Protein 4AG7 (pdb70)

CATH classification: 3.40.630.30

Solvent-accessible surface area: 15045 Å² total; per-residue (Å²): 159,43,72,0,9,80,40,81,56,1,60,104,23,57,20,118,98,28,78,151,34,20,92,17,16,0,0,7,39,59,0,65,85,46,16,2,20,97,3,2,59,71,67,48,62,20,49,129,15,80,86,145,32,0,55,161,42,0,56,42,2,97,101,18,113,32,42,17,5,6,0,0,0,9,11,60,124,60,112,97,6,10,0,0,1,4,0,18,16,12,8,2,6,8,38,34,22,11,18,2,0,7,2,12,26,51,6,16,27,81,155,31,114,238,75,140,1,16,24,3,0,7,106,0,0,18,44,1,0,118,73,78,50,4,28,39,0,1,19,37,48,73,27,147,76,108,100,59,9,52,133,28,29,3,120,99,25,49,55,2,0,17,56,107,236,79,82,1,5,84,56,92,62,2,58,102,20,49,34,107,161,49,75,144,33,17,123,8,23,1,0,8,78,88,0,58,79,57,19,3,23,104,3,4,54,63,71,44,80,22,49,146,12,76,90,138,35,0,49,162,40,0,70,40,2,92,84,19,116,32,38,21,10,7,0,0,0,24,8,62,120,56,128,98,6,8,0,0,0,3,0,13,23,8,12,2,5,9,62,24,20,13,20,10,0,6,0,9,26,33,8,17,31,72,142,32,110,234,81,154,6,12,17,18,0,0,114,0,0,15,41,0,0,149,79,72,56,23,82,80,17,1,2,27,28,62,41,136,84,76,95,55,0,31,138,25,11,0,80,60,28,65,68,0,0,13,20,148,81

Radius of gyration: 20.41 Å; Cα contacts (8 Å, |Δi|>4): 678; chains: 2; bounding box: 41×46×62 Å

Sequence (329 aa):
MSHIFDASVLAPHIPSNLPDNFKVRPLAKDDFSKGYVDLLSQLTSVGNLDQEAFEKRFEAMRTSVPNYHIVVIEDSNSQKVVASASLVVEMKFIHGAGSRGRVEDVVVDTEMRRQKLGAVLLKTLVSLGKSLGVYKISLECVPELLPFYSQFGFQDDCNFMTQRFSHIFDASVLAPHIPSNLPDNFKVRPLAKDDFSKGYVDLLSQLTSVGNLDQEAFEKRFEAMRTSVPNYHIVVIEDSNSQKVVASASLVVEMKFIHGAGSRGRVEDVVVDTEMRRQKLGAVLLKTLVSLGKSLGVYKISLECVPELLPFYSQFGFQDDCNFMTQRF

Nearest PDB structures (foldseek):
  4ag9-assembly1_B  TM=9.793E-01  e=2.208E-31  Caenorhabditis elegans
  2o28-assembly1_B  TM=9.273E-01  e=6.292E-18  Homo sapiens
  3cxp-assembly1_A-2  TM=9.208E-01  e=3.425E-17  Homo sapiens
  3t90-assembly1_A-2  TM=9.319E-01  e=3.203E-15  Arabidopsis thaliana
  1i21-assembly1_B  TM=8.888E-01  e=7.912E-14  Saccharomyces cerevisiae

Secondary structure (DSSP, 8-state):
--BSS-HHHHGGG--S-S-TTEEEEE-BGGGGTTTHHHHHHHHS--TT--HHHHHHHHHHHHT-SS--EEEEEEETTTTEEEEEEEEEEEE-SHHHH-EEEEEEEEEE-GGGTTSSHHHHHHHHHHHHHHHHT-SEEEE-S-GGGHHHHHTTT-EE----EEE--/-BSS-HHHHGGGSPS---TTEEEEE-BGGGGGGTHHHHHTTTS---S--HHHHHHHHHHHHTSSS--EEEEEEETTTTEEEEEEEEEEEE-SHHHH-EEEEEEEEEE-GGG-SSSHHHHHHHHHHHHHHHTT-SEEEE---GGGHHHHGGGTEEE----EEEE-

Structure (mmCIF, N/CA/C/O backbone):
data_4AG7
#
_entry.id   4AG7
#
_cell.length_a   86.072
_cell.length_b   86.072
_cell.length_c   77.285
_cell.angle_alpha   90.00
_cell.angle_beta   90.00
_cell.angle_gamma   120.00
#
_symmetry.space_group_name_H-M   'P 61'
#
loop_
_entity.id
_entity.type
_entity.pdbx_description
1 polymer 'GLUCOSAMINE-6-PHOSPHATE N-ACETYLTRANSFERASE'
2 non-polymer 'COENZYME A'
3 water water
#
loop_
_atom_site.group_PDB
_atom_site.id
_atom_site.type_symbol
_atom_site.label_atom_id
_atom_site.label_alt_id
_atom_site.label_comp_id
_atom_site.label_asym_id
_atom_site.label_entity_id
_atom_site.label_seq_id
_atom_site.pdbx_PDB_ins_code
_atom_site.Cartn_x
_atom_site.Cartn_y
_atom_site.Cartn_z
_atom_site.occupancy
_atom_site.B_iso_or_equiv
_atom_site.auth_seq_id
_atom_site.auth_comp_id
_atom_site.auth_asym_id
_atom_site.auth_atom_id
_atom_site.pdbx_PDB_model_num
ATOM 1 N N . MET A 1 1 ? -3.121 51.515 10.788 1.00 45.84 1 MET A N 1
ATOM 2 C CA . MET A 1 1 ? -1.799 52.117 11.101 1.00 46.61 1 MET A CA 1
ATOM 3 C C . MET A 1 1 ? -1.933 53.693 11.040 1.00 39.96 1 MET A C 1
ATOM 4 O O . MET A 1 1 ? -2.590 54.284 11.887 1.00 44.03 1 MET A O 1
ATOM 9 N N . SER A 1 2 ? -1.378 54.333 10.014 1.00 34.56 2 SER A N 1
ATOM 10 C CA . SER A 1 2 ? -1.580 55.720 9.797 1.00 30.76 2 SER A CA 1
ATOM 11 C C . SER A 1 2 ? -3.052 56.187 9.547 1.00 28.66 2 SER A C 1
ATOM 12 O O . SER A 1 2 ? -3.980 55.363 9.210 1.00 27.25 2 SER A O 1
ATOM 15 N N . HIS A 1 3 ? -3.263 57.467 9.829 1.00 27.84 3 HIS A N 1
ATOM 16 C CA . HIS A 1 3 ? -4.538 58.098 9.612 1.00 26.83 3 HIS A CA 1
ATOM 17 C C . HIS A 1 3 ? -4.523 58.810 8.304 1.00 24.90 3 HIS A C 1
ATOM 18 O O . HIS A 1 3 ? -3.477 59.307 7.809 1.00 25.07 3 HIS A O 1
ATOM 25 N N . ILE A 1 4 ? -5.707 58.958 7.682 1.00 22.05 4 ILE A N 1
ATOM 26 C CA . ILE A 1 4 ? -5.699 59.606 6.358 1.00 22.34 4 ILE A CA 1
ATOM 27 C C . ILE A 1 4 ? -5.513 61.112 6.432 1.00 24.63 4 ILE A C 1
ATOM 28 O O . ILE A 1 4 ? -5.097 61.771 5.473 1.00 24.25 4 ILE A O 1
ATOM 33 N N . PHE A 1 5 ? -5.747 61.657 7.635 1.00 23.34 5 PHE A N 1
ATOM 34 C CA . PHE A 1 5 ? -5.416 63.052 7.940 1.00 24.20 5 PHE A CA 1
ATOM 35 C C . PHE A 1 5 ? -5.236 63.119 9.448 1.00 22.09 5 PHE A C 1
ATOM 36 O O . PHE A 1 5 ? -5.530 62.166 10.123 1.00 25.08 5 PHE A O 1
ATOM 44 N N . ASP A 1 6 ? -4.669 64.240 9.919 1.00 27.30 6 ASP A N 1
ATOM 45 C CA . ASP A 1 6 ? -4.277 64.371 11.293 1.00 25.63 6 ASP A CA 1
ATOM 46 C C . ASP A 1 6 ? -5.468 64.443 12.211 1.00 21.64 6 ASP A C 1
ATOM 47 O O . ASP A 1 6 ? -6.344 65.301 12.037 1.00 25.21 6 ASP A O 1
ATOM 52 N N . ALA A 1 7 ? -5.561 63.511 13.170 1.00 25.55 7 ALA A N 1
ATOM 53 C CA . ALA A 1 7 ? -6.708 63.447 14.095 1.00 24.28 7 ALA A CA 1
ATOM 54 C C . ALA A 1 7 ? -6.837 64.710 14.926 1.00 25.18 7 ALA A C 1
ATOM 55 O O . ALA A 1 7 ? -7.922 65.089 15.340 1.00 26.74 7 ALA A O 1
ATOM 57 N N . SER A 1 8 ? -5.686 65.403 15.063 1.00 27.07 8 SER A N 1
ATOM 58 C CA . SER A 1 8 ? -5.693 66.729 15.753 1.00 30.39 8 SER A CA 1
ATOM 59 C C . SER A 1 8 ? -6.498 67.805 15.061 1.00 31.94 8 SER A C 1
ATOM 60 O O . SER A 1 8 ? -7.065 68.680 15.748 1.00 36.13 8 SER A O 1
ATOM 63 N N . VAL A 1 9 ? -6.600 67.787 13.727 1.00 29.92 9 VAL A N 1
ATOM 64 C CA . VAL A 1 9 ? -7.395 68.769 13.019 1.00 32.87 9 VAL A CA 1
ATOM 65 C C . VAL A 1 9 ? -8.902 68.449 13.191 1.00 27.85 9 VAL A C 1
ATOM 66 O O . VAL A 1 9 ? -9.745 69.332 13.213 1.00 31.40 9 VAL A O 1
ATOM 70 N N . LEU A 1 10 ? -9.232 67.170 13.317 1.00 27.92 10 LEU A N 1
ATOM 71 C CA . LEU A 1 10 ? -10.623 66.758 13.497 1.00 25.55 10 LEU A CA 1
ATOM 72 C C . LEU A 1 10 ? -11.133 67.048 14.917 1.00 27.07 10 LEU A C 1
ATOM 73 O O . LEU A 1 10 ? -12.279 67.415 15.080 1.00 24.75 10 LEU A O 1
ATOM 78 N N . ALA A 1 11 ? -10.273 66.894 15.939 1.00 29.59 11 ALA A N 1
ATOM 79 C CA . ALA A 1 11 ? -10.734 66.855 17.345 1.00 29.70 11 ALA A CA 1
ATOM 80 C C . ALA A 1 11 ? -11.714 68.001 17.788 1.00 28.20 11 ALA A C 1
ATOM 81 O O . ALA A 1 11 ? -12.711 67.710 18.434 1.00 29.67 11 ALA A O 1
ATOM 83 N N . PRO A 1 12 ? -11.425 69.272 17.409 1.00 29.17 12 PRO A N 1
ATOM 84 C CA . PRO A 1 12 ? -12.331 70.302 17.923 1.00 31.67 12 PRO A CA 1
ATOM 85 C C . PRO A 1 12 ? -13.708 70.219 17.385 1.00 32.15 12 PRO A C 1
ATOM 86 O O . PRO A 1 12 ? -14.577 70.886 17.877 1.00 32.18 12 PRO A O 1
ATOM 90 N N . HIS A 1 13 ? -13.945 69.382 16.349 1.00 28.89 13 HIS A N 1
ATOM 91 C CA . HIS A 1 13 ? -15.191 69.375 15.595 1.00 28.39 13 HIS A CA 1
ATOM 92 C C . HIS A 1 13 ? -16.135 68.254 15.979 1.00 27.56 13 HIS A C 1
ATOM 93 O O . HIS A 1 13 ? -17.278 68.247 15.543 1.00 29.04 13 HIS A O 1
ATOM 100 N N . ILE A 1 14 ? -15.684 67.322 16.810 1.00 27.61 14 ILE A N 1
ATOM 101 C CA . ILE A 1 14 ? -16.477 66.134 17.137 1.00 28.99 14 ILE A CA 1
ATOM 102 C C . ILE A 1 14 ? -17.400 66.522 18.256 1.00 28.38 14 ILE A C 1
ATOM 103 O O . ILE A 1 14 ? -16.883 66.991 19.337 1.00 32.80 14 ILE A O 1
ATOM 108 N N . PRO A 1 15 ? -18.709 66.366 18.084 1.00 29.35 15 PRO A N 1
ATOM 109 C CA . PRO A 1 15 ? -19.667 66.641 19.170 1.00 38.61 15 PRO A CA 1
ATOM 110 C C . PRO A 1 15 ? -19.470 65.715 20.344 1.00 44.92 15 PRO A C 1
ATOM 111 O O . PRO A 1 15 ? -18.632 64.814 20.294 1.00 50.10 15 PRO A O 1
ATOM 115 N N . SER A 1 16 ? -20.191 65.963 21.432 1.00 54.86 16 SER A N 1
ATOM 116 C CA . SER A 1 16 ? -19.984 65.174 22.659 1.00 58.02 16 SER A CA 1
ATOM 117 C C . SER A 1 16 ? -21.177 64.300 23.047 1.00 62.61 16 SER A C 1
ATOM 118 O O . SER A 1 16 ? -21.203 63.679 24.114 1.00 63.50 16 SER A O 1
ATOM 121 N N . ASN A 1 17 ? -22.149 64.214 22.150 1.00 60.47 17 ASN A N 1
ATOM 122 C CA . ASN A 1 17 ? -23.388 63.544 22.465 1.00 63.58 17 ASN A CA 1
ATOM 123 C C . ASN A 1 17 ? -23.496 62.094 21.969 1.00 61.51 17 ASN A C 1
ATOM 124 O O . ASN A 1 17 ? -24.609 61.635 21.684 1.00 59.71 17 ASN A O 1
ATOM 129 N N . LEU A 1 18 ? -22.377 61.368 21.831 1.00 53.19 18 LEU A N 1
ATOM 130 C CA . LEU A 1 18 ? -22.482 59.946 21.456 1.00 43.44 18 LEU A CA 1
ATOM 131 C C . LEU A 1 18 ? -22.053 59.069 22.588 1.00 36.84 18 LEU A C 1
ATOM 132 O O . LEU A 1 18 ? -21.116 59.431 23.331 1.00 40.78 18 LEU A O 1
ATOM 137 N N . PRO A 1 19 ? -22.664 57.878 22.671 1.00 38.77 19 PRO A N 1
ATOM 138 C CA . PRO A 1 19 ? -22.208 56.922 23.667 1.00 37.42 19 PRO A CA 1
ATOM 139 C C . PRO A 1 19 ? -20.715 56.642 23.616 1.00 38.45 19 PRO A C 1
ATOM 140 O O . PRO A 1 19 ? -20.082 56.839 22.579 1.00 37.48 19 PRO A O 1
ATOM 144 N N . ASP A 1 20 ? -20.118 56.247 24.750 1.00 32.54 20 ASP A N 1
ATOM 145 C CA . ASP A 1 20 ? -18.667 56.070 24.844 1.00 38.30 20 ASP A CA 1
ATOM 146 C C . ASP A 1 20 ? -18.087 54.954 23.931 1.00 36.10 20 ASP A C 1
ATOM 147 O O . ASP A 1 20 ? -16.846 54.901 23.694 1.00 34.76 20 ASP A O 1
ATOM 152 N N . ASN A 1 21 ? -18.952 54.040 23.470 1.00 35.27 21 ASN A N 1
ATOM 153 C CA . ASN A 1 21 ? -18.448 52.967 22.605 1.00 33.94 21 ASN A CA 1
ATOM 154 C C . ASN A 1 21 ? -18.158 53.470 21.187 1.00 32.29 21 ASN A C 1
ATOM 155 O O . ASN A 1 21 ? -17.468 52.728 20.410 1.00 32.66 21 ASN A O 1
ATOM 160 N N . PHE A 1 22 ? -18.617 54.692 20.870 1.00 28.18 22 PHE A N 1
ATOM 161 C CA . PHE A 1 22 ? -18.320 55.298 19.553 1.00 30.20 22 PHE A CA 1
ATOM 162 C C . PHE A 1 22 ? -17.073 56.114 19.510 1.00 31.35 22 PHE A C 1
ATOM 163 O O . PHE A 1 22 ? -16.847 56.936 20.406 1.00 32.94 22 PHE A O 1
ATOM 171 N N . LYS A 1 23 ? -16.187 55.858 18.552 1.00 27.38 23 LYS A N 1
ATOM 172 C CA . LYS A 1 23 ? -15.032 56.702 18.411 1.00 30.11 23 LYS A CA 1
ATOM 173 C C . LYS A 1 23 ? -15.053 57.331 17.026 1.00 28.89 23 LYS A C 1
ATOM 174 O O . LYS A 1 23 ? -15.037 56.604 15.986 1.00 26.74 23 LYS A O 1
ATOM 180 N N . VAL A 1 24 ? -15.086 58.664 17.011 1.00 24.35 24 VAL A N 1
ATOM 181 C CA . VAL A 1 24 ? -15.078 59.406 15.727 1.00 22.00 24 VAL A CA 1
ATOM 182 C C . VAL A 1 24 ? -13.622 59.665 15.404 1.00 23.68 24 VAL A C 1
ATOM 183 O O . VAL A 1 24 ? -12.876 60.234 16.261 1.00 24.71 24 VAL A O 1
ATOM 187 N N . ARG A 1 25 ? -13.101 59.341 14.201 1.00 20.22 25 ARG A N 1
ATOM 188 C CA . ARG A 1 25 ? -11.712 59.542 13.927 1.00 19.79 25 ARG A CA 1
ATOM 189 C C . ARG A 1 25 ? -11.473 59.520 12.396 1.00 22.22 25 ARG A C 1
ATOM 190 O O . ARG A 1 25 ? -12.373 59.075 11.719 1.00 20.97 25 ARG A O 1
ATOM 198 N N . PRO A 1 26 ? -10.330 59.948 11.899 1.00 21.16 26 PRO A N 1
ATOM 199 C CA . PRO A 1 26 ? -9.976 59.733 10.494 1.00 24.40 26 PRO A CA 1
ATOM 200 C C . PRO A 1 26 ? -9.967 58.245 10.142 1.00 23.67 26 PRO A C 1
ATOM 201 O O . PRO A 1 26 ? -9.606 57.379 10.955 1.00 22.30 26 PRO A O 1
ATOM 205 N N . LEU A 1 27 ? -10.345 57.934 8.893 1.00 20.28 27 LEU A N 1
ATOM 206 C CA . LEU A 1 27 ? -10.003 56.681 8.387 1.00 18.61 27 LEU A CA 1
ATOM 207 C C . LEU A 1 27 ? -8.508 56.313 8.606 1.00 19.68 27 LEU A C 1
ATOM 208 O O . LEU A 1 27 ? -7.610 57.150 8.449 1.00 21.34 27 LEU A O 1
ATOM 213 N N . ALA A 1 28 ? -8.289 55.020 8.851 1.00 20.60 28 ALA A N 1
ATOM 214 C CA . ALA A 1 28 ? -6.982 54.502 9.072 1.00 20.30 28 ALA A CA 1
ATOM 215 C C . ALA A 1 28 ? -6.641 53.412 8.083 1.00 20.48 28 ALA A C 1
ATOM 216 O O . ALA A 1 28 ? -7.571 52.728 7.592 1.00 20.55 28 ALA A O 1
ATOM 218 N N . LYS A 1 29 ? -5.362 53.199 7.938 1.00 21.53 29 LYS A N 1
ATOM 219 C CA . LYS A 1 29 ? -4.878 52.287 6.888 1.00 22.53 29 LYS A CA 1
ATOM 220 C C . LYS A 1 29 ? -5.367 50.867 7.149 1.00 24.04 29 LYS A C 1
ATOM 221 O O . LYS A 1 29 ? -5.610 50.132 6.171 1.00 24.47 29 LYS A O 1
ATOM 227 N N . ASP A 1 30 ? -5.575 50.467 8.409 1.00 21.42 30 ASP A N 1
ATOM 228 C CA . ASP A 1 30 ? -5.950 49.127 8.651 1.00 21.70 30 ASP A CA 1
ATOM 229 C C . ASP A 1 30 ? -7.446 48.985 8.859 1.00 21.56 30 ASP A C 1
ATOM 230 O O . ASP A 1 30 ? -7.956 47.969 9.314 1.00 24.13 30 ASP A O 1
ATOM 235 N N . ASP A 1 31 ? -8.203 49.989 8.385 1.00 22.37 31 ASP A N 1
ATOM 236 C CA . ASP A 1 31 ? -9.636 49.890 8.429 1.00 19.93 31 ASP A CA 1
ATOM 237 C C . ASP A 1 31 ? -10.268 48.901 7.436 1.00 19.96 31 ASP A C 1
ATOM 238 O O . ASP A 1 31 ? -11.417 48.490 7.607 1.00 20.61 31 ASP A O 1
ATOM 243 N N . PHE A 1 32 ? -9.466 48.497 6.475 1.00 22.98 32 PHE A N 1
ATOM 244 C CA . PHE A 1 32 ? -9.905 47.327 5.692 1.00 22.89 32 PHE A CA 1
ATOM 245 C C . PHE A 1 32 ? -10.228 46.147 6.605 1.00 22.83 32 PHE A C 1
ATOM 246 O O . PHE A 1 32 ? -11.247 45.502 6.447 1.00 23.98 32 PHE A O 1
ATOM 254 N N . SER A 1 33 ? -9.355 45.862 7.557 1.00 21.41 33 SER A N 1
ATOM 255 C CA . SER A 1 33 ? -9.611 44.711 8.436 1.00 21.93 33 SER A CA 1
ATOM 256 C C . SER A 1 33 ? -10.701 44.982 9.431 1.00 24.23 33 SER A C 1
ATOM 257 O O . SER A 1 33 ? -11.195 44.054 10.049 1.00 31.79 33 SER A O 1
ATOM 260 N N . LYS A 1 34 ? -11.181 46.215 9.492 1.00 24.11 34 LYS A N 1
ATOM 261 C CA . LYS A 1 34 ? -12.294 46.610 10.379 1.00 23.18 34 LYS A CA 1
ATOM 262 C C . LYS A 1 34 ? -13.636 46.764 9.607 1.00 20.77 34 LYS A C 1
ATOM 263 O O . LYS A 1 34 ? -14.615 47.336 10.043 1.00 22.85 34 LYS A O 1
ATOM 269 N N . GLY A 1 35 ? -13.670 46.178 8.399 1.00 23.87 35 GLY A N 1
ATOM 270 C CA . GLY A 1 35 ? -14.954 46.171 7.639 1.00 22.06 35 GLY A CA 1
ATOM 271 C C . GLY A 1 35 ? -15.308 47.413 6.821 1.00 21.46 35 GLY A C 1
ATOM 272 O O . GLY A 1 35 ? -16.448 47.561 6.433 1.00 22.09 35 GLY A O 1
ATOM 273 N N . TYR A 1 36 ? -14.314 48.223 6.499 1.00 20.56 36 TYR A N 1
ATOM 274 C CA . TYR A 1 36 ? -14.622 49.459 5.775 1.00 19.20 36 TYR A CA 1
ATOM 275 C C . TYR A 1 36 ? -15.195 49.196 4.391 1.00 19.34 36 TYR A C 1
ATOM 276 O O . TYR A 1 36 ? -16.141 49.907 4.035 1.00 18.81 36 TYR A O 1
ATOM 285 N N . VAL A 1 37 ? -14.641 48.206 3.738 1.00 19.94 37 VAL A N 1
ATOM 286 C CA . VAL A 1 37 ? -15.161 47.955 2.374 1.00 21.87 37 VAL A CA 1
ATOM 287 C C . VAL A 1 37 ? -16.584 47.427 2.495 1.00 21.47 37 VAL A C 1
ATOM 288 O O . VAL A 1 37 ? -17.443 47.810 1.658 1.00 21.42 37 VAL A O 1
ATOM 292 N N . ASP A 1 38 ? -16.914 46.593 3.506 1.00 20.76 38 ASP A N 1
ATOM 293 C CA . ASP A 1 38 ? -18.266 46.143 3.687 1.00 21.26 38 ASP A CA 1
ATOM 294 C C . ASP A 1 38 ? -19.243 47.275 3.953 1.00 20.50 38 ASP A C 1
ATOM 295 O O . ASP A 1 38 ? -20.357 47.227 3.547 1.00 22.74 38 ASP A O 1
ATOM 300 N N . LEU A 1 39 ? -18.777 48.324 4.671 1.00 20.56 39 LEU A N 1
ATOM 301 C CA . LEU A 1 39 ? -19.555 49.487 4.894 1.00 19.97 39 LEU A CA 1
ATOM 302 C C . LEU A 1 39 ? -19.856 50.252 3.572 1.00 18.97 39 LEU A C 1
ATOM 303 O O . LEU A 1 39 ? -21.048 50.518 3.284 1.00 18.70 39 LEU A O 1
ATOM 308 N N . LEU A 1 40 ? -18.794 50.440 2.803 1.00 18.89 40 LEU A N 1
ATOM 309 C CA . LEU A 1 40 ? -18.959 51.146 1.517 1.00 18.28 40 LEU A CA 1
ATOM 310 C C . LEU A 1 40 ? -19.913 50.348 0.634 1.00 20.41 40 LEU A C 1
ATOM 311 O O . LEU A 1 40 ? -20.636 50.989 -0.181 1.00 19.35 40 LEU A O 1
ATOM 316 N N . SER A 1 41 ? -19.865 49.022 0.767 1.00 18.54 41 SER A N 1
ATOM 317 C CA . SER A 1 41 ? -20.759 48.200 -0.120 1.00 19.77 41 SER A CA 1
ATOM 318 C C . SER A 1 41 ? -22.193 48.437 0.201 1.00 21.96 41 SER A C 1
ATOM 319 O O . SER A 1 41 ? -23.070 48.130 -0.642 1.00 21.43 41 SER A O 1
ATOM 322 N N . GLN A 1 42 ? -22.524 48.963 1.378 1.00 19.62 42 GLN A N 1
ATOM 323 C CA . GLN A 1 42 ? -23.876 49.287 1.688 1.00 19.84 42 GLN A CA 1
ATOM 324 C C . GLN A 1 42 ? -24.341 50.562 0.966 1.00 19.04 42 GLN A C 1
ATOM 325 O O . GLN A 1 42 ? -25.543 50.756 0.806 1.00 22.92 42 GLN A O 1
ATOM 331 N N . LEU A 1 43 ? -23.388 51.432 0.618 1.00 19.52 43 LEU A N 1
ATOM 332 C CA . LEU A 1 43 ? -23.639 52.683 -0.059 1.00 18.67 43 LEU A CA 1
ATOM 333 C C . LEU A 1 43 ? -23.832 52.464 -1.559 1.00 20.19 43 LEU A C 1
ATOM 334 O O . LEU A 1 43 ? -24.778 53.000 -2.123 1.00 20.70 43 LEU A O 1
ATOM 339 N N . THR A 1 44 ? -22.906 51.748 -2.187 1.00 20.03 44 THR A N 1
ATOM 340 C CA . THR A 1 44 ? -22.839 51.632 -3.660 1.00 18.93 44 THR A CA 1
ATOM 341 C C . THR A 1 44 ? -22.004 50.419 -3.976 1.00 19.51 44 THR A C 1
ATOM 342 O O . THR A 1 44 ? -21.651 49.615 -3.134 1.00 22.46 44 THR A O 1
ATOM 346 N N . SER A 1 45 ? -21.594 50.304 -5.236 1.00 19.64 45 SER A N 1
ATOM 347 C CA . SER A 1 45 ? -20.686 49.266 -5.611 1.00 22.35 45 SER A CA 1
ATOM 348 C C . SER A 1 45 ? -19.218 49.642 -5.320 1.00 17.85 45 SER A C 1
ATOM 349 O O . SER A 1 45 ? -18.780 50.746 -5.617 1.00 19.27 45 SER A O 1
ATOM 352 N N . VAL A 1 46 ? -18.488 48.715 -4.653 1.00 20.03 46 VAL A N 1
ATOM 353 C CA . VAL A 1 46 ? -17.077 48.908 -4.552 1.00 18.56 46 VAL A CA 1
ATOM 354 C C . VAL A 1 46 ? -16.264 48.368 -5.727 1.00 20.72 46 VAL A C 1
ATOM 355 O O . VAL A 1 46 ? -15.040 48.507 -5.753 1.00 22.54 46 VAL A O 1
ATOM 359 N N . GLY A 1 47 ? -16.953 47.795 -6.736 1.00 23.88 47 GLY A N 1
ATOM 360 C CA . GLY A 1 47 ? -16.214 47.256 -7.920 1.00 26.09 47 GLY A CA 1
ATOM 361 C C . GLY A 1 47 ? -15.164 46.255 -7.444 1.00 25.96 47 GLY A C 1
ATOM 362 O O . GLY A 1 47 ? -15.448 45.447 -6.587 1.00 27.41 47 GLY A O 1
ATOM 363 N N . ASN A 1 48 ? -13.974 46.279 -8.016 1.00 28.84 48 ASN A N 1
ATOM 364 C CA . ASN A 1 48 ? -12.985 45.269 -7.635 1.00 29.20 48 ASN A CA 1
ATOM 365 C C . ASN A 1 48 ? -12.050 45.705 -6.538 1.00 30.00 48 ASN A C 1
ATOM 366 O O . ASN A 1 48 ? -10.976 45.142 -6.411 1.00 30.79 48 ASN A O 1
ATOM 371 N N . LEU A 1 49 ? -12.450 46.698 -5.764 1.00 22.85 49 LEU A N 1
ATOM 372 C CA . LEU A 1 49 ? -11.576 47.175 -4.663 1.00 24.47 49 LEU A CA 1
ATOM 373 C C . LEU A 1 49 ? -11.237 45.996 -3.769 1.00 28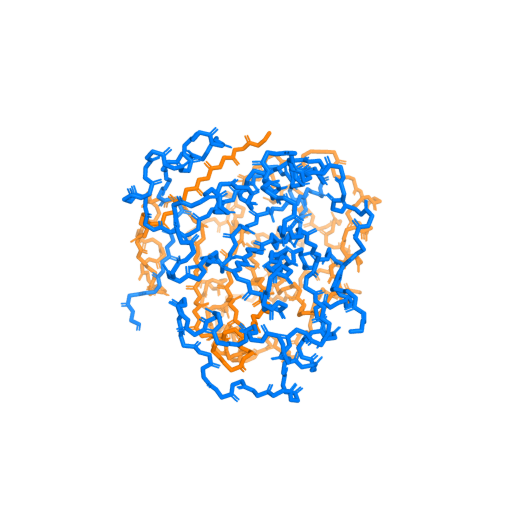.07 49 LEU A C 1
ATOM 374 O O . LEU A 1 49 ? -12.138 45.219 -3.388 1.00 28.07 49 LEU A O 1
ATOM 379 N N . ASP A 1 50 ? -9.952 45.833 -3.512 1.00 22.87 50 ASP A N 1
ATOM 380 C CA . ASP A 1 50 ? -9.443 44.813 -2.589 1.00 23.37 50 ASP A CA 1
ATOM 381 C C . ASP A 1 50 ? -8.415 45.504 -1.707 1.00 24.44 50 ASP A C 1
ATOM 382 O O . ASP A 1 50 ? -8.256 46.723 -1.764 1.00 22.18 50 ASP A O 1
ATOM 387 N N . GLN A 1 51 ? -7.794 44.739 -0.799 1.00 22.68 51 GLN A N 1
ATOM 388 C CA . GLN A 1 51 ? -7.012 45.406 0.209 1.00 23.48 51 GLN A CA 1
ATOM 389 C C . GLN A 1 51 ? -5.807 46.134 -0.351 1.00 23.85 51 GLN A C 1
ATOM 390 O O . GLN A 1 51 ? -5.445 47.217 0.121 1.00 23.02 51 GLN A O 1
ATOM 396 N N . GLU A 1 52 ? -5.116 45.553 -1.350 1.00 23.69 52 GLU A N 1
ATOM 397 C CA . GLU A 1 52 ? -3.989 46.227 -1.941 1.00 24.39 52 GLU A CA 1
ATOM 398 C C . GLU A 1 52 ? -4.437 47.554 -2.625 1.00 24.91 52 GLU A C 1
ATOM 399 O O . GLU A 1 52 ? -3.807 48.615 -2.463 1.00 24.66 52 GLU A O 1
ATOM 405 N N . ALA A 1 53 ? -5.591 47.520 -3.303 1.00 24.61 53 ALA A N 1
ATOM 406 C CA . ALA A 1 53 ? -6.004 48.750 -4.004 1.00 23.69 53 ALA A CA 1
ATOM 407 C C . ALA A 1 53 ? -6.430 49.768 -2.945 1.00 22.15 53 ALA A C 1
ATOM 408 O O . ALA A 1 53 ? -6.271 50.952 -3.145 1.00 23.52 53 ALA A O 1
ATOM 410 N N . PHE A 1 54 ? -7.009 49.272 -1.842 1.00 20.68 54 PHE A N 1
ATOM 411 C CA . PHE A 1 54 ? -7.484 50.145 -0.759 1.00 19.46 54 PHE A CA 1
ATOM 412 C C . PHE A 1 54 ? -6.289 50.847 -0.136 1.00 20.60 54 PHE A C 1
ATOM 413 O O . PHE A 1 54 ? -6.240 52.057 -0.004 1.00 19.62 54 PHE A O 1
ATOM 421 N N . GLU A 1 55 ? -5.255 50.089 0.177 1.00 21.30 55 GLU A N 1
ATOM 422 C CA . GLU A 1 55 ? -4.046 50.700 0.741 1.00 20.77 55 GLU A CA 1
ATOM 423 C C . GLU A 1 55 ? -3.352 51.676 -0.198 1.00 19.72 55 GLU A C 1
ATOM 424 O O . GLU A 1 55 ? -2.883 52.759 0.259 1.00 23.71 55 GLU A O 1
ATOM 430 N N . LYS A 1 56 ? -3.267 51.329 -1.510 1.00 22.06 56 LYS A N 1
ATOM 431 C CA . LYS A 1 56 ? -2.617 52.215 -2.476 1.00 22.68 56 LYS A CA 1
ATOM 432 C C . LYS A 1 56 ? -3.436 53.546 -2.560 1.00 22.83 56 LYS A C 1
ATOM 433 O O . LYS A 1 56 ? -2.865 54.615 -2.564 1.00 22.72 56 LYS A O 1
ATOM 439 N N . ARG A 1 57 ? -4.751 53.448 -2.762 1.00 21.61 57 ARG A N 1
ATOM 440 C CA . ARG A 1 57 ? -5.599 54.642 -2.807 1.00 19.97 57 ARG A CA 1
ATOM 441 C C . ARG A 1 57 ? -5.514 55.450 -1.492 1.00 20.29 57 ARG A C 1
ATOM 442 O O . ARG A 1 57 ? -5.495 56.675 -1.473 1.00 21.01 57 ARG A O 1
ATOM 450 N N . PHE A 1 58 ? -5.510 54.731 -0.375 1.00 20.60 58 PHE A N 1
ATOM 451 C CA . PHE A 1 58 ? -5.394 55.427 0.925 1.00 20.61 58 PHE A CA 1
ATOM 452 C C . PHE A 1 58 ? -4.124 56.248 1.003 1.00 19.37 58 PHE A C 1
ATOM 453 O O . PHE A 1 58 ? -4.150 57.402 1.396 1.00 21.33 58 PHE A O 1
ATOM 461 N N . GLU A 1 59 ? -3.016 55.668 0.552 1.00 21.17 59 GLU A N 1
ATOM 462 C CA . GLU A 1 59 ? -1.775 56.494 0.468 1.00 22.52 59 GLU A CA 1
ATOM 463 C C . GLU A 1 59 ? -1.868 57.686 -0.452 1.00 22.22 59 GLU A C 1
ATOM 464 O O . GLU A 1 59 ? -1.367 58.775 -0.103 1.00 25.17 59 GLU A O 1
ATOM 470 N N . ALA A 1 60 ? -2.502 57.502 -1.633 1.00 21.71 60 ALA A N 1
ATOM 471 C CA . ALA A 1 60 ? -2.624 58.622 -2.523 1.00 22.07 60 ALA A CA 1
ATOM 472 C C . ALA A 1 60 ? -3.450 59.770 -1.908 1.00 24.93 60 ALA A C 1
ATOM 473 O O . ALA A 1 60 ? -3.138 60.976 -2.029 1.00 26.11 60 ALA A O 1
ATOM 475 N N . MET A 1 61 ? -4.504 59.383 -1.187 1.00 20.47 61 MET A N 1
ATOM 476 C CA . MET A 1 61 ? -5.333 60.396 -0.516 1.00 20.74 61 MET A CA 1
ATOM 477 C C . MET A 1 61 ? -4.576 61.032 0.680 1.00 19.92 61 MET A C 1
ATOM 478 O O . MET A 1 61 ? -4.727 62.220 0.977 1.00 21.85 61 MET A O 1
ATOM 483 N N . ARG A 1 62 ? -3.831 60.209 1.383 1.00 21.74 62 ARG A N 1
ATOM 484 C CA . ARG A 1 62 ? -3.203 60.701 2.588 1.00 24.48 62 ARG A CA 1
ATOM 485 C C . ARG A 1 62 ? -2.169 61.775 2.203 1.00 24.09 62 ARG A C 1
ATOM 486 O O . ARG A 1 62 ? -1.983 62.722 2.964 1.00 27.44 62 ARG A O 1
ATOM 494 N N . THR A 1 63 ? -1.513 61.673 1.046 1.00 23.46 63 THR A N 1
ATOM 495 C CA . THR A 1 63 ? -0.566 62.743 0.757 1.00 28.28 63 THR A CA 1
ATOM 496 C C . THR A 1 63 ? -1.105 63.976 0.079 1.00 31.74 63 THR A C 1
ATOM 497 O O . THR A 1 63 ? -0.359 64.954 -0.129 1.00 32.72 63 THR A O 1
ATOM 501 N N . SER A 1 64 ? -2.414 63.992 -0.165 1.00 26.58 64 SER A N 1
ATOM 502 C CA . SER A 1 64 ? -3.069 65.139 -0.798 1.00 26.28 64 SER A CA 1
ATOM 503 C C . SER A 1 64 ? -3.181 66.309 0.138 1.00 26.42 64 SER A C 1
ATOM 504 O O . SER A 1 64 ? -3.437 66.106 1.351 1.00 24.77 64 SER A O 1
ATOM 507 N N . VAL A 1 65 ? -3.077 67.531 -0.436 1.00 25.13 65 VAL A N 1
ATOM 508 C CA . VAL A 1 65 ? -3.337 68.771 0.287 1.00 25.73 65 VAL A CA 1
ATOM 509 C C . VAL A 1 65 ? -4.175 69.571 -0.704 1.00 27.46 65 VAL A C 1
ATOM 510 O O . VAL A 1 65 ? -3.670 69.877 -1.800 1.00 27.84 65 VAL A O 1
ATOM 514 N N . PRO A 1 66 ? -5.413 69.952 -0.338 1.00 26.85 66 PRO A N 1
ATOM 515 C CA . PRO A 1 66 ? -6.052 69.713 0.982 1.00 26.11 66 PRO A CA 1
ATOM 516 C C . PRO A 1 66 ? -6.217 68.215 1.271 1.00 23.76 66 PRO A C 1
ATOM 517 O O . PRO A 1 66 ? -6.264 67.380 0.352 1.00 25.53 66 PRO A O 1
ATOM 521 N N . ASN A 1 67 ? -6.273 67.924 2.556 1.00 24.99 67 ASN A N 1
ATOM 522 C CA . ASN A 1 67 ? -6.479 66.529 2.954 1.00 23.42 67 ASN A CA 1
ATOM 523 C C . ASN A 1 67 ? -7.810 66.020 2.463 1.00 22.25 67 ASN A C 1
ATOM 524 O O . ASN A 1 67 ? -8.773 66.800 2.233 1.00 23.52 67 ASN A O 1
ATOM 529 N N . TYR A 1 68 ? -7.873 64.709 2.252 1.00 21.16 68 TYR A N 1
ATOM 530 C CA . TYR A 1 68 ? -9.182 64.016 2.199 1.00 19.46 68 TYR A CA 1
ATOM 531 C C . TYR A 1 68 ? -9.655 63.748 3.594 1.00 21.62 68 TYR A C 1
ATOM 532 O O . TYR A 1 68 ? -9.103 62.897 4.268 1.00 21.44 68 TYR A O 1
ATOM 541 N N . HIS A 1 69 ? -10.715 64.471 3.973 1.00 18.45 69 HIS A N 1
ATOM 542 C CA . HIS A 1 69 ? -11.175 64.393 5.418 1.00 19.20 69 HIS A CA 1
ATOM 543 C C . HIS A 1 69 ? -12.204 63.272 5.463 1.00 18.66 69 HIS A C 1
ATOM 544 O O . HIS A 1 69 ? -13.437 63.531 5.527 1.00 19.53 69 HIS A O 1
ATOM 551 N N . ILE A 1 70 ? -11.743 62.013 5.403 1.00 20.36 70 ILE A N 1
ATOM 552 C CA . ILE A 1 70 ? -12.685 60.879 5.483 1.00 20.19 70 ILE A CA 1
ATOM 553 C C . ILE A 1 70 ? -12.769 60.478 6.969 1.00 20.08 70 ILE A C 1
ATOM 554 O O . ILE A 1 70 ? -11.733 60.115 7.548 1.00 21.72 70 ILE A O 1
ATOM 559 N N . VAL A 1 71 ? -13.890 60.792 7.556 1.00 18.92 71 VAL A N 1
ATOM 560 C CA . VAL A 1 71 ? -14.140 60.642 9.003 1.00 20.65 71 VAL A CA 1
ATOM 561 C C . VAL A 1 71 ? -14.966 59.390 9.231 1.00 23.81 71 VAL A C 1
ATOM 562 O O . VAL A 1 71 ? -16.040 59.263 8.607 1.00 21.83 71 VAL A O 1
ATOM 566 N N . VAL A 1 72 ? -14.557 58.482 10.116 1.00 21.79 72 VAL A N 1
ATOM 567 C CA . VAL A 1 72 ? -15.339 57.271 10.317 1.00 18.81 72 VAL A CA 1
ATOM 568 C C . VAL A 1 72 ? -15.758 57.217 11.774 1.00 21.20 72 VAL A C 1
ATOM 569 O O . VAL A 1 72 ? -15.168 57.936 12.545 1.00 22.85 72 VAL A O 1
ATOM 573 N N . ILE A 1 73 ? -16.675 56.339 12.089 1.00 23.81 73 ILE A N 1
ATOM 574 C CA . ILE A 1 73 ? -17.012 56.037 13.485 1.00 22.41 73 ILE A CA 1
ATOM 575 C C . ILE A 1 73 ? -16.788 54.555 13.688 1.00 24.43 73 ILE A C 1
ATOM 576 O O . ILE A 1 73 ? -17.394 53.737 13.006 1.00 24.70 73 ILE A O 1
ATOM 581 N N . GLU A 1 74 ? -15.879 54.228 14.652 1.00 22.10 74 GLU A N 1
ATOM 582 C CA . GLU A 1 74 ? -15.597 52.851 15.047 1.00 21.90 74 GLU A CA 1
ATOM 583 C C . GLU A 1 74 ? -16.444 52.534 16.298 1.00 24.89 74 GLU A C 1
ATOM 584 O O . GLU A 1 74 ? -16.525 53.371 17.242 1.00 26.39 74 GLU A O 1
ATOM 590 N N . ASP A 1 75 ? -17.156 51.411 16.249 1.00 25.25 75 ASP A N 1
ATOM 591 C CA . ASP A 1 75 ? -17.924 50.923 17.394 1.00 24.23 75 ASP A CA 1
ATOM 592 C C . ASP A 1 75 ? -16.954 50.037 18.189 1.00 26.70 75 ASP A C 1
ATOM 593 O O . ASP A 1 75 ? -16.560 48.922 17.754 1.00 25.17 75 ASP A O 1
ATOM 598 N N . SER A 1 76 ? -16.562 50.494 19.380 1.00 27.62 76 SER A N 1
ATOM 599 C CA . SER A 1 76 ? -15.612 49.738 20.178 1.00 30.67 76 SER A CA 1
ATOM 600 C C . SER A 1 76 ? -16.170 48.390 20.644 1.00 30.81 76 SER A C 1
ATOM 601 O O . SER A 1 76 ? -15.397 47.521 21.008 1.00 34.11 76 SER A O 1
ATOM 604 N N . ASN A 1 77 ? -17.487 48.242 20.706 1.00 30.41 77 ASN A N 1
ATOM 605 C CA . ASN A 1 77 ? -18.062 46.939 21.088 1.00 31.82 77 ASN A CA 1
ATOM 606 C C . ASN A 1 77 ? -17.659 45.843 20.085 1.00 36.85 77 ASN A C 1
ATOM 607 O O . ASN A 1 77 ? -17.472 44.662 20.504 1.00 36.61 77 ASN A O 1
ATOM 612 N N . SER A 1 78 ? -17.502 46.205 18.787 1.00 27.63 78 SER A N 1
ATOM 613 C CA . SER A 1 78 ? -17.167 45.184 17.788 1.00 25.62 78 SER A CA 1
ATOM 614 C C . SER A 1 78 ? -15.861 45.471 17.113 1.00 22.81 78 SER A C 1
ATOM 615 O O . SER A 1 78 ? -15.329 44.624 16.317 1.00 23.79 78 SER A O 1
ATOM 618 N N . GLN A 1 79 ? -15.310 46.676 17.301 1.00 23.53 79 GLN A N 1
ATOM 619 C CA . GLN A 1 79 ? -14.128 47.117 16.615 1.00 23.12 79 GLN A CA 1
ATOM 620 C C . GLN A 1 79 ? -14.300 47.135 15.100 1.00 23.74 79 GLN A C 1
ATOM 621 O O . GLN A 1 79 ? -13.352 46.794 14.395 1.00 25.65 79 GLN A O 1
ATOM 627 N N . LYS A 1 80 ? -15.529 47.413 14.666 1.00 23.21 80 LYS A N 1
ATOM 628 C CA . LYS A 1 80 ? -15.792 47.576 13.202 1.00 21.36 80 LYS A CA 1
ATOM 629 C C . LYS A 1 80 ? -16.094 49.017 12.937 1.00 24.21 80 LYS A C 1
ATOM 630 O O . LYS A 1 80 ? -16.635 49.707 13.822 1.00 22.42 80 LYS A O 1
ATOM 636 N N . VAL A 1 81 ? -15.788 49.489 11.705 1.00 24.27 81 VAL A N 1
ATOM 637 C CA . VAL A 1 81 ? -16.186 50.849 11.267 1.00 21.21 81 VAL A CA 1
ATOM 638 C C . VAL A 1 81 ? -17.624 50.778 10.847 1.00 21.73 81 VAL A C 1
ATOM 639 O O . VAL A 1 81 ? -18.013 49.908 10.045 1.00 22.58 81 VAL A O 1
ATOM 643 N N . VAL A 1 82 ? -18.435 51.633 11.483 1.00 21.28 82 VAL A N 1
ATOM 644 C CA . VAL A 1 82 ? -19.863 51.559 11.321 1.00 20.83 82 VAL A CA 1
ATOM 645 C C . VAL A 1 82 ? -20.546 52.795 10.645 1.00 19.06 82 VAL A C 1
ATOM 646 O O . VAL A 1 82 ? -21.700 52.820 10.446 1.00 23.54 82 VAL A O 1
ATOM 650 N N . ALA A 1 83 ? -19.728 53.773 10.335 1.00 20.37 83 ALA A N 1
ATOM 651 C CA . ALA A 1 83 ? -20.216 54.969 9.658 1.00 19.95 83 ALA A CA 1
ATOM 652 C C . ALA A 1 83 ? -19.018 55.613 9.052 1.00 19.88 83 ALA A C 1
ATOM 653 O O . ALA A 1 83 ? -17.871 55.568 9.496 1.00 19.51 83 ALA A O 1
ATOM 655 N N . SER A 1 84 ? -19.300 56.312 7.949 1.00 19.56 84 SER A N 1
ATOM 656 C CA . SER A 1 84 ? -18.267 57.076 7.241 1.00 17.88 84 SER A CA 1
ATOM 657 C C . SER A 1 84 ? -18.871 58.278 6.512 1.00 17.70 84 SER A C 1
ATOM 658 O O . SER A 1 84 ? -20.008 58.233 6.139 1.00 17.84 84 SER A O 1
ATOM 661 N N . ALA A 1 85 ? -18.115 59.369 6.440 1.00 17.14 85 ALA A N 1
ATOM 662 C CA . ALA A 1 85 ? -18.511 60.514 5.599 1.00 18.55 85 ALA A CA 1
ATOM 663 C C . ALA A 1 85 ? -17.282 61.257 5.198 1.00 17.81 85 ALA A C 1
ATOM 664 O O . ALA A 1 85 ? -16.344 61.384 6.025 1.00 20.51 85 ALA A O 1
ATOM 666 N N . SER A 1 86 ? -17.224 61.850 3.986 1.00 16.36 86 SER A N 1
ATOM 667 C CA . SER A 1 86 ? -16.021 62.471 3.487 1.00 16.93 86 SER A CA 1
ATOM 668 C C . SER A 1 86 ? -16.214 63.932 3.256 1.00 18.66 86 SER A C 1
ATOM 669 O O . SER A 1 86 ? -17.179 64.293 2.615 1.00 19.61 86 SER A O 1
ATOM 672 N N . LEU A 1 87 ? -15.279 64.772 3.772 1.00 18.47 87 LEU A N 1
ATOM 673 C CA . LEU A 1 87 ? -15.309 66.152 3.327 1.00 18.84 87 LEU A CA 1
ATOM 674 C C . LEU A 1 87 ? -14.127 66.357 2.415 1.00 17.82 87 LEU A C 1
ATOM 675 O O . LEU A 1 87 ? -12.966 66.174 2.876 1.00 21.00 87 LEU A O 1
ATOM 680 N N . VAL A 1 88 ? -14.388 66.643 1.122 1.00 20.19 88 VAL A N 1
ATOM 681 C CA . VAL A 1 88 ? -13.370 66.733 0.066 1.00 19.51 88 VAL A CA 1
ATOM 682 C C . VAL A 1 88 ? -13.349 68.212 -0.340 1.00 21.58 88 VAL A C 1
ATOM 683 O O . VAL A 1 88 ? -14.433 68.843 -0.462 1.00 22.83 88 VAL A O 1
ATOM 687 N N . VAL A 1 89 ? -12.154 68.773 -0.411 1.00 19.76 89 VAL A N 1
ATOM 688 C CA . VAL A 1 89 ? -12.046 70.182 -0.608 1.00 19.57 89 VAL A CA 1
ATOM 689 C C . VAL A 1 89 ? -11.303 70.432 -1.905 1.00 20.51 89 VAL A C 1
ATOM 690 O O . VAL A 1 89 ? -10.208 69.876 -2.134 1.00 24.78 89 VAL A O 1
ATOM 694 N N . GLU A 1 90 ? -11.941 71.201 -2.779 1.00 20.97 90 GLU A N 1
ATOM 695 C CA . GLU A 1 90 ? -11.373 71.645 -4.047 1.00 18.19 90 GLU A CA 1
ATOM 696 C C . GLU A 1 90 ? -10.803 73.065 -3.868 1.00 21.07 90 GLU A C 1
ATOM 697 O O . GLU A 1 90 ? -11.536 73.978 -3.467 1.00 21.53 90 GLU A O 1
ATOM 703 N N . MET A 1 91 ? -9.530 73.237 -4.280 1.00 21.54 91 MET A N 1
ATOM 704 C CA . MET A 1 91 ? -8.923 74.611 -4.242 1.00 21.35 91 MET A CA 1
ATOM 705 C C . MET A 1 91 ? -9.430 75.405 -5.395 1.00 22.92 91 MET A C 1
ATOM 706 O O . MET A 1 91 ? -9.612 74.852 -6.491 1.00 20.95 91 MET A O 1
ATOM 711 N N . LYS A 1 92 ? -9.636 76.706 -5.167 1.00 22.59 92 LYS A N 1
ATOM 712 C CA . LYS A 1 92 ? -10.097 77.598 -6.291 1.00 22.93 92 LYS A CA 1
ATOM 713 C C . LYS A 1 92 ? -9.195 78.818 -6.290 1.00 25.18 92 LYS A C 1
ATOM 714 O O . LYS A 1 92 ? -8.423 79.068 -5.370 1.00 23.58 92 LYS A O 1
ATOM 720 N N . PHE A 1 93 ? -9.346 79.604 -7.331 1.00 23.83 93 PHE A N 1
ATOM 721 C CA . PHE A 1 93 ? -8.812 81.011 -7.338 1.00 25.40 93 PHE A CA 1
ATOM 722 C C . PHE A 1 93 ? -9.887 82.004 -6.927 1.00 27.92 93 PHE A C 1
ATOM 723 O O . PHE A 1 93 ? -9.609 82.969 -6.204 1.00 26.29 93 PHE A O 1
ATOM 731 N N . ILE A 1 94 ? -11.159 81.763 -7.348 1.00 25.01 94 ILE A N 1
ATOM 732 C CA . ILE A 1 94 ? -12.207 82.648 -6.927 1.00 23.57 94 ILE A CA 1
ATOM 733 C C . ILE A 1 94 ? -12.326 82.769 -5.370 1.00 21.65 94 ILE A C 1
ATOM 734 O O . ILE A 1 94 ? -11.807 81.885 -4.594 1.00 24.06 94 ILE A O 1
ATOM 739 N N . HIS A 1 95 ? -12.921 83.861 -4.877 1.00 22.61 95 HIS A N 1
ATOM 740 C CA . HIS A 1 95 ? -13.096 84.143 -3.429 1.00 25.46 95 HIS A CA 1
ATOM 741 C C . HIS A 1 95 ? -11.805 84.225 -2.758 1.00 29.76 95 HIS A C 1
ATOM 742 O O . HIS A 1 95 ? -11.685 83.880 -1.555 1.00 31.59 95 HIS A O 1
ATOM 749 N N . GLY A 1 96 ? -10.823 84.721 -3.500 1.00 23.87 96 GLY A N 1
ATOM 750 C CA . GLY A 1 96 ? -9.533 85.002 -2.834 1.00 26.97 96 GLY A CA 1
ATOM 751 C C . GLY A 1 96 ? -8.756 83.759 -2.538 1.00 26.87 96 GLY A C 1
ATOM 752 O O . GLY A 1 96 ? -8.376 83.557 -1.375 1.00 30.98 96 GLY A O 1
ATOM 753 N N . ALA A 1 97 ? -8.591 82.926 -3.554 1.00 26.45 97 ALA A N 1
ATOM 754 C CA . ALA A 1 97 ? -8.003 81.587 -3.480 1.00 27.49 97 ALA A CA 1
ATOM 755 C C . ALA A 1 97 ? -8.764 80.821 -2.364 1.00 31.16 97 ALA A C 1
ATOM 756 O O . ALA A 1 97 ? -8.199 80.343 -1.404 1.00 27.48 97 ALA A O 1
ATOM 758 N N . GLY A 1 98 ? -10.086 80.737 -2.503 1.00 25.83 98 GLY A N 1
ATOM 759 C CA . GLY A 1 98 ? -10.944 80.092 -1.525 1.00 22.57 98 GLY A CA 1
ATOM 760 C C . GLY A 1 98 ? -11.023 78.598 -1.834 1.00 22.58 98 GLY A C 1
ATOM 761 O O . GLY A 1 98 ? -10.270 78.066 -2.642 1.00 24.08 98 GLY A O 1
ATOM 762 N N . SER A 1 99 ? -11.863 77.916 -1.066 1.00 20.42 99 SER A N 1
ATOM 763 C CA . SER A 1 99 ? -11.903 76.471 -1.152 1.00 23.05 99 SER A CA 1
ATOM 764 C C . SER A 1 99 ? -13.363 76.075 -1.202 1.00 20.33 99 SER A C 1
ATOM 765 O O . SER A 1 99 ? -14.240 76.679 -0.496 1.00 23.17 99 SER A O 1
ATOM 768 N N . ARG A 1 100 ? -13.677 75.030 -1.958 1.00 18.56 100 ARG A N 1
ATOM 769 C CA . ARG A 1 100 ? -15.044 74.590 -2.174 1.00 18.65 100 ARG A CA 1
ATOM 770 C C . ARG A 1 100 ? -15.173 73.177 -1.554 1.00 20.64 100 ARG A C 1
ATOM 771 O O . ARG A 1 100 ? -14.394 72.286 -1.912 1.00 23.01 100 ARG A O 1
ATOM 779 N N . GLY A 1 101 ? -16.055 72.988 -0.590 1.00 18.33 101 GLY A N 1
ATOM 780 C CA . GLY A 1 101 ? -16.126 71.723 0.108 1.00 16.66 101 GLY A CA 1
ATOM 781 C C . GLY A 1 101 ? -17.337 70.894 -0.338 1.00 17.20 101 GLY A C 1
ATOM 782 O O . GLY A 1 101 ? -18.432 71.428 -0.713 1.00 16.38 101 GLY A O 1
ATOM 783 N N . ARG A 1 102 ? -17.159 69.574 -0.296 1.00 17.65 102 ARG A N 1
ATOM 784 C CA . ARG A 1 102 ? -18.227 68.633 -0.715 1.00 17.42 102 ARG A CA 1
ATOM 785 C C . ARG A 1 102 ? -18.295 67.500 0.240 1.00 19.14 102 ARG A C 1
ATOM 786 O O . ARG A 1 102 ? -17.219 66.982 0.662 1.00 19.55 102 ARG A O 1
ATOM 794 N N . VAL A 1 103 ? -19.480 67.212 0.688 1.00 17.45 103 VAL A N 1
ATOM 795 C CA . VAL A 1 103 ? -19.674 66.117 1.598 1.00 19.20 103 VAL A CA 1
ATOM 796 C C . VAL A 1 103 ? -20.144 64.914 0.762 1.00 16.97 103 VAL A C 1
ATOM 797 O O . VAL A 1 103 ? -21.208 64.964 0.134 1.00 19.41 103 VAL A O 1
ATOM 801 N N . GLU A 1 104 ? -19.265 63.895 0.772 1.00 16.85 104 GLU A N 1
ATOM 802 C CA . GLU A 1 104 ? -19.456 62.728 -0.142 1.00 16.98 104 GLU A CA 1
ATOM 803 C C . GLU A 1 104 ? -19.475 61.427 0.641 1.00 19.39 104 GLU A C 1
ATOM 804 O O . GLU A 1 104 ? -18.860 61.301 1.730 1.00 18.62 104 GLU A O 1
ATOM 810 N N . ASP A 1 105 ? -20.038 60.390 -0.009 1.00 19.02 105 ASP A N 1
ATOM 811 C CA . ASP A 1 105 ? -19.911 58.981 0.492 1.00 17.10 105 ASP A CA 1
ATOM 812 C C . ASP A 1 105 ? -20.397 58.849 1.925 1.00 17.47 105 ASP A C 1
ATOM 813 O O . ASP A 1 105 ? -19.678 58.209 2.759 1.00 17.94 105 ASP A O 1
ATOM 818 N N . VAL A 1 106 ? -21.563 59.420 2.153 1.00 18.73 106 VAL A N 1
ATOM 819 C CA . VAL A 1 106 ? -22.120 59.358 3.553 1.00 16.99 106 VAL A CA 1
ATOM 820 C C . VAL A 1 106 ? -22.842 58.077 3.771 1.00 19.86 106 VAL A C 1
ATOM 821 O O . VAL A 1 106 ? -23.812 57.764 3.118 1.00 20.65 106 VAL A O 1
ATOM 825 N N . VAL A 1 107 ? -22.377 57.267 4.732 1.00 17.48 107 VAL A N 1
ATOM 826 C CA . VAL A 1 107 ? -23.024 55.969 4.972 1.00 19.42 107 VAL A CA 1
ATOM 827 C C . VAL A 1 107 ? -22.978 55.551 6.439 1.00 19.65 107 VAL A C 1
ATOM 828 O O . VAL A 1 107 ? -21.900 55.607 7.034 1.00 20.46 107 VAL A O 1
ATOM 832 N N . VAL A 1 108 ? -24.118 55.108 6.969 1.00 19.70 108 VAL A N 1
ATOM 833 C CA . VAL A 1 108 ? -24.104 54.512 8.346 1.00 19.40 108 VAL A CA 1
ATOM 834 C C . VAL A 1 108 ? -24.563 53.058 8.206 1.00 21.93 108 VAL A C 1
ATOM 835 O O . VAL A 1 108 ? -25.502 52.776 7.432 1.00 22.76 108 VAL A O 1
ATOM 839 N N . ASP A 1 109 ? -23.855 52.129 8.844 1.00 21.72 109 ASP A N 1
ATOM 840 C CA . ASP A 1 109 ? -24.244 50.689 8.786 1.00 24.64 109 ASP A CA 1
ATOM 841 C C . ASP A 1 109 ? -25.739 50.468 8.997 1.00 28.73 109 ASP A C 1
ATOM 842 O O . ASP A 1 109 ? -26.332 51.058 9.881 1.00 26.50 109 ASP A O 1
ATOM 847 N N . THR A 1 110 ? -26.398 49.644 8.162 1.00 28.38 110 THR A N 1
ATOM 848 C CA . THR A 1 110 ? -27.851 49.597 8.224 1.00 29.60 110 THR A CA 1
ATOM 849 C C . THR A 1 110 ? -28.386 49.236 9.611 1.00 33.27 110 THR A C 1
ATOM 850 O O . THR A 1 110 ? -29.397 49.775 9.976 1.00 37.83 110 THR A O 1
ATOM 854 N N . GLU A 1 111 ? -27.712 48.381 10.371 1.00 30.04 111 GLU A N 1
ATOM 855 C CA . GLU A 1 111 ? -28.252 48.047 11.729 1.00 34.48 111 GLU A CA 1
ATOM 856 C C . GLU A 1 111 ? -28.045 49.195 12.734 1.00 35.93 111 GLU A C 1
ATOM 857 O O . GLU A 1 111 ? -28.505 49.107 13.859 1.00 38.18 111 GLU A O 1
ATOM 863 N N . MET A 1 112 ? -27.226 50.188 12.383 1.00 29.60 112 MET A N 1
ATOM 864 C CA . MET A 1 112 ? -26.774 51.183 13.352 1.00 31.02 112 MET A CA 1
ATOM 865 C C . MET A 1 112 ? -27.455 52.492 13.101 1.00 32.94 112 MET A C 1
ATOM 866 O O . MET A 1 112 ? -27.057 53.495 13.711 1.00 32.79 112 MET A O 1
ATOM 871 N N . ARG A 1 113 ? -28.447 52.535 12.217 1.00 28.20 113 ARG A N 1
ATOM 872 C CA . ARG A 1 113 ? -29.110 53.760 11.848 1.00 31.31 113 ARG A CA 1
ATOM 873 C C . ARG A 1 113 ? -30.049 54.202 12.987 1.00 34.15 113 ARG A C 1
ATOM 874 O O . ARG A 1 113 ? -30.294 53.383 13.908 1.00 37.28 113 ARG A O 1
ATOM 882 N N . ARG A 1 114 ? -30.438 55.476 12.972 1.00 34.95 114 ARG A N 1
ATOM 883 C CA . ARG A 1 114 ? -31.288 56.107 14.032 1.00 37.22 114 ARG A CA 1
ATOM 884 C C . ARG A 1 114 ? -30.662 56.032 15.415 1.00 38.45 114 ARG A C 1
ATOM 885 O O . ARG A 1 114 ? -31.382 55.895 16.387 1.00 41.36 114 ARG A O 1
ATOM 893 N N . GLN A 1 115 ? -29.327 56.034 15.502 1.00 34.19 115 GLN A N 1
ATOM 894 C CA . GLN A 1 115 ? -28.627 56.222 16.772 1.00 31.94 115 GLN A CA 1
ATOM 895 C C . GLN A 1 115 ? -27.830 57.534 16.705 1.00 28.35 115 GLN A C 1
ATOM 896 O O . GLN A 1 115 ? -26.839 57.660 17.388 1.00 32.94 115 GLN A O 1
ATOM 902 N N . LYS A 1 116 ? -28.166 58.425 15.762 1.00 28.58 116 LYS A N 1
ATOM 903 C CA . LYS A 1 116 ? -27.514 59.742 15.591 1.00 29.00 116 LYS A CA 1
ATOM 904 C C . LYS A 1 116 ? -26.110 59.744 14.943 1.00 29.90 116 LYS A C 1
ATOM 905 O O . LYS A 1 116 ? -25.477 60.782 14.895 1.00 27.30 116 LYS A O 1
ATOM 911 N N . LEU A 1 117 ? -25.597 58.600 14.461 1.00 26.47 117 LEU A N 1
ATOM 912 C CA . LEU A 1 117 ? -24.260 58.587 13.983 1.00 23.08 117 LEU A CA 1
ATOM 913 C C . LEU A 1 117 ? -24.262 59.500 12.716 1.00 24.90 117 LEU A C 1
ATOM 914 O O . LEU A 1 117 ? -23.248 60.165 12.459 1.00 26.62 117 LEU A O 1
ATOM 919 N N . GLY A 1 118 ? -25.311 59.445 11.884 1.00 25.06 118 GLY A N 1
ATOM 920 C CA . GLY A 1 118 ? -25.353 60.287 10.650 1.00 24.80 118 GLY A CA 1
ATOM 921 C C . GLY A 1 118 ? -25.267 61.791 10.944 1.00 26.25 118 GLY A C 1
ATOM 922 O O . GLY A 1 118 ? -24.488 62.553 10.342 1.00 22.15 118 GLY A O 1
ATOM 923 N N . ALA A 1 119 ? -26.065 62.196 11.907 1.00 25.89 119 ALA A N 1
ATOM 924 C CA . ALA A 1 119 ? -26.057 63.622 12.285 1.00 29.93 119 ALA A CA 1
ATOM 925 C C . ALA A 1 119 ? -24.748 64.034 12.873 1.00 26.99 119 ALA A C 1
ATOM 926 O O . ALA A 1 119 ? -24.297 65.161 12.592 1.00 28.64 119 ALA A O 1
ATOM 928 N N . VAL A 1 120 ? -24.129 63.178 13.695 1.00 24.12 120 VAL A N 1
ATOM 929 C CA . VAL A 1 120 ? -22.830 63.442 14.236 1.00 25.10 120 VAL A CA 1
ATOM 930 C C . VAL A 1 120 ? -21.795 63.649 13.142 1.00 25.44 120 VAL A C 1
ATOM 931 O O . VAL A 1 120 ? -21.046 64.574 13.184 1.00 25.28 120 VAL A O 1
ATOM 935 N N . LEU A 1 121 ? -21.772 62.794 12.143 1.00 25.06 121 LEU A N 1
ATOM 936 C CA . LEU A 1 121 ? -20.846 63.040 11.064 1.00 21.74 121 LEU A CA 1
ATOM 937 C C . LEU A 1 121 ? -21.126 64.297 10.250 1.00 23.06 121 LEU A C 1
ATOM 938 O O . LEU A 1 121 ? -20.166 64.963 9.879 1.00 22.00 121 LEU A O 1
ATOM 943 N N . LEU A 1 122 ? -22.373 64.604 9.963 1.00 21.56 122 LEU A N 1
ATOM 944 C CA . LEU A 1 122 ? -22.586 65.780 9.108 1.00 24.11 122 LEU A CA 1
ATOM 945 C C . LEU A 1 122 ? -22.253 67.031 9.945 1.00 26.76 122 LEU A C 1
ATOM 946 O O . LEU A 1 122 ? -21.684 67.982 9.413 1.00 27.81 122 LEU A O 1
ATOM 951 N N . LYS A 1 123 ? -22.588 67.024 11.243 1.00 25.01 123 LYS A N 1
ATOM 952 C CA . LYS A 1 123 ? -22.265 68.179 12.110 1.00 26.87 123 LYS A CA 1
ATOM 953 C C . LYS A 1 123 ? -20.766 68.400 12.190 1.00 26.86 123 LYS A C 1
ATOM 954 O O . LYS A 1 123 ? -20.281 69.540 12.044 1.00 26.05 123 LYS A O 1
ATOM 960 N N . THR A 1 124 ? -19.997 67.323 12.325 1.00 23.92 124 THR A N 1
ATOM 961 C CA . THR A 1 124 ? -18.557 67.350 12.444 1.00 23.99 124 THR A CA 1
ATOM 962 C C . THR A 1 124 ? -18.003 67.902 11.146 1.00 23.05 124 THR A C 1
ATOM 963 O O . THR A 1 124 ? -17.085 68.702 11.121 1.00 24.62 124 THR A O 1
ATOM 967 N N . LEU A 1 125 ? -18.444 67.337 9.992 1.00 24.41 125 LEU A N 1
ATOM 968 C CA . LEU A 1 125 ? -17.902 67.845 8.748 1.00 22.93 125 LEU A CA 1
ATOM 969 C C . LEU A 1 125 ? -18.268 69.270 8.374 1.00 22.31 125 LEU A C 1
ATOM 970 O O . LEU A 1 125 ? -17.438 69.986 7.770 1.00 22.04 125 LEU A O 1
ATOM 975 N N . VAL A 1 126 ? -19.511 69.678 8.645 1.00 19.77 126 VAL A N 1
ATOM 976 C CA . VAL A 1 126 ? -19.878 71.064 8.455 1.00 24.01 126 VAL A CA 1
ATOM 977 C C . VAL A 1 126 ? -19.044 72.004 9.328 1.00 22.27 126 VAL A C 1
ATOM 978 O O . VAL A 1 126 ? -18.574 72.971 8.800 1.00 23.80 126 VAL A O 1
ATOM 982 N N . SER A 1 127 ? -18.756 71.594 10.547 1.00 22.45 127 SER A N 1
ATOM 983 C CA . SER A 1 127 ? -17.976 72.489 11.423 1.00 23.75 127 SER A CA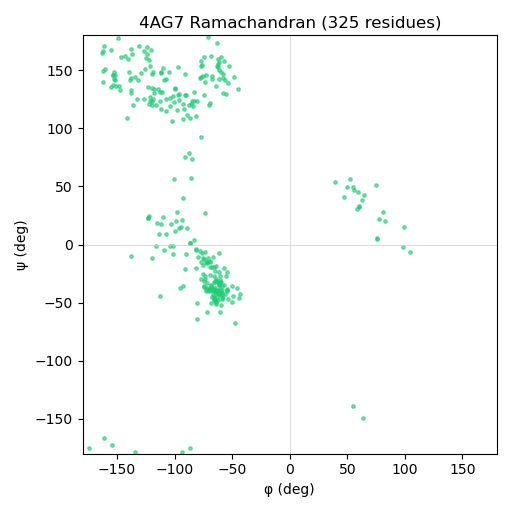 1
ATOM 984 C C . SER A 1 127 ? -16.520 72.534 10.942 1.00 23.87 127 SER A C 1
ATOM 985 O O . SER A 1 127 ? -15.847 73.586 10.881 1.00 24.01 127 SER A O 1
ATOM 988 N N . LEU A 1 128 ? -16.017 71.375 10.496 1.00 24.09 128 LEU A N 1
ATOM 989 C CA . LEU A 1 128 ? -14.652 71.287 10.029 1.00 22.95 128 LEU A CA 1
ATOM 990 C C . LEU A 1 128 ? -14.537 72.148 8.751 1.00 23.78 128 LEU A C 1
ATOM 991 O O . LEU A 1 128 ? -13.636 72.948 8.605 1.00 24.20 128 LEU A O 1
ATOM 996 N N . GLY A 1 129 ? -15.480 71.995 7.801 1.00 22.51 129 GLY A N 1
ATOM 997 C CA . GLY A 1 129 ? -15.316 72.723 6.586 1.00 20.63 129 GLY A CA 1
ATOM 998 C C . GLY A 1 129 ? -15.474 74.240 6.768 1.00 23.46 129 GLY A C 1
ATOM 999 O O . GLY A 1 129 ? -14.741 74.952 6.185 1.00 21.78 129 GLY A O 1
ATOM 1000 N N . LYS A 1 130 ? -16.360 74.675 7.650 1.00 22.24 130 LYS A N 1
ATOM 1001 C CA . LYS A 1 130 ? -16.465 76.134 7.937 1.00 22.54 130 LYS A CA 1
ATOM 1002 C C . LYS A 1 130 ? -15.155 76.596 8.503 1.00 24.34 130 LYS A C 1
ATOM 1003 O O . LYS A 1 130 ? -14.700 77.623 8.047 1.00 23.29 130 LYS A O 1
ATOM 1009 N N . SER A 1 131 ? -14.625 75.842 9.500 1.00 22.68 131 SER A N 1
ATOM 1010 C CA . SER A 1 131 ? -13.375 76.259 10.136 1.00 23.05 131 SER A CA 1
ATOM 1011 C C . SER A 1 131 ? -12.260 76.296 9.120 1.00 26.44 131 SER A C 1
ATOM 1012 O O . SER A 1 131 ? -11.384 77.155 9.163 1.00 29.23 131 SER A O 1
ATOM 1015 N N . LEU A 1 132 ? -12.268 75.380 8.129 1.00 25.99 132 LEU A N 1
ATOM 1016 C CA . LEU A 1 132 ? -11.186 75.412 7.174 1.00 25.98 132 LEU A CA 1
ATOM 1017 C C . LEU A 1 132 ? -11.220 76.589 6.283 1.00 27.99 132 LEU A C 1
ATOM 1018 O O . LEU A 1 132 ? -10.272 76.806 5.546 1.00 32.18 132 LEU A O 1
ATOM 1023 N N . GLY A 1 133 ? -12.341 77.320 6.238 1.00 25.44 133 GLY A N 1
ATOM 1024 C CA . GLY A 1 133 ? -12.504 78.502 5.449 1.00 23.12 133 GLY A CA 1
ATOM 1025 C C . GLY A 1 133 ? -13.245 78.279 4.136 1.00 23.66 133 GLY A C 1
ATOM 1026 O O . GLY A 1 133 ? -13.242 79.136 3.256 1.00 27.73 133 GLY A O 1
ATOM 1027 N N . VAL A 1 134 ? -13.913 77.122 4.002 1.00 20.40 134 VAL A N 1
ATOM 1028 C CA . VAL A 1 134 ? -14.600 76.878 2.711 1.00 20.93 134 VAL A CA 1
ATOM 1029 C C . VAL A 1 134 ? -15.675 77.955 2.467 1.00 22.96 134 VAL A C 1
ATOM 1030 O O . VAL A 1 134 ? -16.374 78.345 3.409 1.00 25.85 134 VAL A O 1
ATOM 1034 N N . TYR A 1 135 ? -15.876 78.417 1.232 1.00 20.07 135 TYR A N 1
ATOM 1035 C CA . TYR A 1 135 ? -16.912 79.492 1.018 1.00 22.51 135 TYR A CA 1
ATOM 1036 C C . TYR A 1 135 ? -18.278 78.844 0.705 1.00 21.76 135 TYR A C 1
ATOM 1037 O O . TYR A 1 135 ? -19.291 79.471 0.910 1.00 21.12 135 TYR A O 1
ATOM 1046 N N . LYS A 1 136 ? -18.300 77.577 0.250 1.00 20.47 136 LYS A N 1
ATOM 1047 C CA . LYS A 1 136 ? -19.560 76.942 -0.164 1.00 21.02 136 LYS A CA 1
ATOM 1048 C C . LYS A 1 136 ? -19.381 75.464 0.102 1.00 20.39 136 LYS A C 1
ATOM 1049 O O . LYS A 1 136 ? -18.336 74.939 -0.229 1.00 26.64 136 LYS A O 1
ATOM 1055 N N . ILE A 1 137 ? -20.349 74.814 0.656 1.00 17.75 137 ILE A N 1
ATOM 1056 C CA . ILE A 1 137 ? -20.222 73.357 0.892 1.00 17.80 137 ILE A CA 1
ATOM 1057 C C . ILE A 1 137 ? -21.509 72.795 0.285 1.00 19.68 137 ILE A C 1
ATOM 1058 O O . ILE A 1 137 ? -22.573 73.400 0.246 1.00 19.53 137 ILE A O 1
ATOM 1063 N N . SER A 1 138 ? -21.389 71.581 -0.250 1.00 17.99 138 SER A N 1
ATOM 1064 C CA . SER A 1 138 ? -22.580 70.974 -0.900 1.00 18.71 138 SER A CA 1
ATOM 1065 C C . SER A 1 138 ? -22.626 69.447 -0.631 1.00 16.97 138 SER A C 1
ATOM 1066 O O . SER A 1 138 ? -21.652 68.859 -0.186 1.00 17.08 138 SER A O 1
ATOM 1069 N N . LEU A 1 139 ? -23.801 68.896 -0.846 1.00 18.11 139 LEU A N 1
ATOM 1070 C CA . LEU A 1 139 ? -24.050 67.471 -0.630 1.00 20.28 139 LEU A CA 1
ATOM 1071 C C . LEU A 1 139 ? -24.889 67.083 -1.833 1.00 21.01 139 LEU A C 1
ATOM 1072 O O . LEU A 1 139 ? -25.951 67.653 -2.122 1.00 22.12 139 LEU A O 1
ATOM 1077 N N . GLU A 1 140 ? -24.477 65.967 -2.428 1.00 19.32 140 GLU A N 1
ATOM 1078 C CA . GLU A 1 140 ? -25.204 65.350 -3.576 1.00 21.64 140 GLU A CA 1
ATOM 1079 C C . GLU A 1 140 ? -25.944 64.198 -2.934 1.00 24.20 140 GLU A C 1
ATOM 1080 O O . GLU A 1 140 ? -25.330 63.203 -2.492 1.00 26.13 140 GLU A O 1
ATOM 1086 N N . CYS A 1 141 ? -27.251 64.383 -2.795 1.00 20.72 141 CYS A N 1
ATOM 1087 C CA . CYS A 1 141 ? -28.117 63.386 -2.281 1.00 24.10 141 CYS A CA 1
ATOM 1088 C C . CYS A 1 141 ? -29.548 63.756 -2.648 1.00 23.17 141 CYS A C 1
ATOM 1089 O O . CYS A 1 141 ? -29.874 64.877 -3.050 1.00 22.73 141 CYS A O 1
ATOM 1092 N N . VAL A 1 142 ? -30.426 62.750 -2.500 1.00 26.81 142 VAL A N 1
ATOM 1093 C CA . VAL A 1 142 ? -31.825 63.013 -2.487 1.00 25.30 142 VAL A CA 1
ATOM 1094 C C . VAL A 1 142 ? -32.136 63.635 -1.148 1.00 34.83 142 VAL A C 1
ATOM 1095 O O . VAL A 1 142 ? -31.773 63.080 -0.150 1.00 33.60 142 VAL A O 1
ATOM 1099 N N . PRO A 1 143 ? -32.811 64.752 -1.132 1.00 36.09 143 PRO A N 1
ATOM 1100 C CA . PRO A 1 143 ? -33.321 65.355 0.098 1.00 47.94 143 PRO A CA 1
ATOM 1101 C C . PRO A 1 143 ? -34.801 64.899 0.425 1.00 56.92 143 PRO A C 1
ATOM 1102 O O . PRO A 1 143 ? -35.638 65.727 0.830 1.00 56.70 143 PRO A O 1
ATOM 1106 N N . GLU A 1 144 ? -35.135 63.624 0.206 1.00 53.96 144 GLU A N 1
ATOM 1107 C CA . GLU A 1 144 ? -36.137 62.937 1.026 1.00 55.96 144 GLU A CA 1
ATOM 1108 C C . GLU A 1 144 ? -35.544 63.158 2.402 1.00 56.90 144 GLU A C 1
ATOM 1109 O O . GLU A 1 144 ? -36.276 63.199 3.386 1.00 49.94 144 GLU A O 1
ATOM 1115 N N . LEU A 1 145 ? -34.213 63.322 2.448 1.00 60.16 145 LEU A N 1
ATOM 1116 C CA . LEU A 1 145 ? -33.461 63.580 3.702 1.00 70.46 145 LEU A CA 1
ATOM 1117 C C . LEU A 1 145 ? -33.643 65.010 4.265 1.00 74.74 145 LEU A C 1
ATOM 1118 O O . LEU A 1 145 ? -32.740 65.506 4.974 1.00 61.33 145 LEU A O 1
ATOM 1123 N N . LEU A 1 146 ? -34.812 65.617 3.937 1.00 90.22 146 LEU A N 1
ATOM 1124 C CA . LEU A 1 146 ? -35.261 67.027 4.225 1.00 91.03 146 LEU A CA 1
ATOM 1125 C C . LEU A 1 146 ? -35.055 67.470 5.671 1.00 85.00 146 LEU A C 1
ATOM 1126 O O . LEU A 1 146 ? -34.203 68.347 5.926 1.00 73.01 146 LEU A O 1
ATOM 1131 N N . PRO A 1 147 ? -35.810 66.853 6.616 1.00 89.88 147 PRO A N 1
ATOM 1132 C CA . PRO A 1 147 ? -35.552 67.146 8.021 1.00 86.74 147 PRO A CA 1
ATOM 1133 C C . PRO A 1 147 ? -34.058 67.179 8.285 1.00 67.48 147 PRO A C 1
ATOM 1134 O O . PRO A 1 147 ? -33.565 68.080 8.975 1.00 70.17 147 PRO A O 1
ATOM 1138 N N . PHE A 1 148 ? -33.345 66.218 7.711 1.00 49.26 148 PHE A N 1
ATOM 1139 C CA . PHE A 1 148 ? -32.043 65.928 8.196 1.00 40.50 148 PHE A CA 1
ATOM 1140 C C . PHE A 1 148 ? -31.037 67.067 7.819 1.00 43.87 148 PHE A C 1
ATOM 1141 O O . PHE A 1 148 ? -30.471 67.760 8.679 1.00 44.81 148 PHE A O 1
ATOM 1149 N N . TYR A 1 149 ? -30.888 67.343 6.531 1.00 32.94 149 TYR A N 1
ATOM 1150 C CA . TYR A 1 149 ? -29.768 68.188 6.099 1.00 30.28 149 TYR A CA 1
ATOM 1151 C C . TYR A 1 149 ? -29.926 69.666 6.423 1.00 28.92 149 TYR A C 1
ATOM 1152 O O . TYR A 1 149 ? -28.938 70.396 6.557 1.00 28.72 149 TYR A O 1
ATOM 1161 N N . SER A 1 150 ? -31.185 70.099 6.515 1.00 29.10 150 SER A N 1
ATOM 1162 C CA . SER A 1 150 ? -31.548 71.469 6.635 1.00 30.36 150 SER A CA 1
ATOM 1163 C C . SER A 1 150 ? -31.139 71.993 7.997 1.00 32.93 150 SER A C 1
ATOM 1164 O O . SER A 1 150 ? -30.845 73.143 8.112 1.00 33.72 150 SER A O 1
ATOM 1167 N N . GLN A 1 151 ? -31.037 71.138 9.005 1.00 34.89 151 GLN A N 1
ATOM 1168 C CA . GLN A 1 151 ? -30.746 71.716 10.301 1.00 38.32 151 GLN A CA 1
ATOM 1169 C C . GLN A 1 151 ? -29.256 72.027 10.392 1.00 42.44 151 GLN A C 1
ATOM 1170 O O . GLN A 1 151 ? -28.833 72.770 11.273 1.00 52.94 151 GLN A O 1
ATOM 1176 N N . PHE A 1 152 ? -28.459 71.544 9.437 1.00 30.63 152 PHE A N 1
ATOM 1177 C CA . PHE A 1 152 ? -27.075 71.953 9.409 1.00 29.04 152 PHE A CA 1
ATOM 1178 C C . PHE A 1 152 ? -26.802 73.062 8.374 1.00 27.05 152 PHE A C 1
ATOM 1179 O O . PHE A 1 152 ? -25.606 73.423 8.141 1.00 28.58 152 PHE A O 1
ATOM 1187 N N . GLY A 1 153 ? -27.871 73.660 7.817 1.00 25.27 153 GLY A N 1
ATOM 1188 C CA . GLY A 1 153 ? -27.708 74.779 6.938 1.00 24.03 153 GLY A CA 1
ATOM 1189 C C . GLY A 1 153 ? -27.879 74.523 5.460 1.00 23.25 153 GLY A C 1
ATOM 1190 O O . GLY A 1 153 ? -27.823 75.442 4.699 1.00 23.03 153 GLY A O 1
ATOM 1191 N N . PHE A 1 154 ? -28.033 73.255 5.083 1.00 23.22 154 PHE A N 1
ATOM 1192 C CA . PHE A 1 154 ? -28.075 72.973 3.603 1.00 23.23 154 PHE A CA 1
ATOM 1193 C C . PHE A 1 154 ? -29.445 73.329 3.040 1.00 20.66 154 PHE A C 1
ATOM 1194 O O . PHE A 1 154 ? -30.478 73.168 3.754 1.00 24.61 154 PHE A O 1
ATOM 1202 N N . GLN A 1 155 ? -29.477 73.852 1.821 1.00 20.79 155 GLN A N 1
ATOM 1203 C CA . GLN A 1 155 ? -30.771 74.196 1.235 1.00 20.21 155 GLN A CA 1
ATOM 1204 C C . GLN A 1 155 ? -30.861 73.487 -0.123 1.00 21.83 155 GLN A C 1
ATOM 1205 O O . GLN A 1 155 ? -29.824 73.304 -0.751 1.00 19.71 155 GLN A O 1
ATOM 1211 N N . ASP A 1 156 ? -32.063 73.157 -0.572 1.00 23.55 156 ASP A N 1
ATOM 1212 C CA . ASP A 1 156 ? -32.204 72.565 -1.895 1.00 25.18 156 ASP A CA 1
ATOM 1213 C C . ASP A 1 156 ? -31.631 73.467 -2.970 1.00 25.79 156 ASP A C 1
ATOM 1214 O O . ASP A 1 156 ? -31.793 74.668 -2.855 1.00 27.21 156 ASP A O 1
ATOM 1219 N N . ASP A 1 157 ? -31.001 72.913 -4.022 1.00 23.48 157 ASP A N 1
ATOM 1220 C CA . ASP A 1 157 ? -30.306 73.702 -5.017 1.00 20.24 157 ASP A CA 1
ATOM 1221 C C . ASP A 1 157 ? -30.365 72.888 -6.293 1.00 24.55 157 ASP A C 1
ATOM 1222 O O . ASP A 1 157 ? -30.331 71.673 -6.262 1.00 27.11 157 ASP A O 1
ATOM 1227 N N . CYS A 1 158 ? -30.545 73.559 -7.419 1.00 21.39 158 CYS A N 1
ATOM 1228 C CA . CYS A 1 158 ? -30.562 72.734 -8.663 1.00 24.61 158 CYS A CA 1
ATOM 1229 C C . CYS A 1 158 ? -29.479 73.235 -9.618 1.00 20.86 158 CYS A C 1
ATOM 1230 O O . CYS A 1 158 ? -29.600 72.977 -10.836 1.00 21.76 158 CYS A O 1
ATOM 1233 N N . ASN A 1 159 ? -28.439 73.884 -9.120 1.00 21.54 159 ASN A N 1
ATOM 1234 C CA . ASN A 1 159 ? -27.319 74.318 -9.964 1.00 19.19 159 ASN A CA 1
ATOM 1235 C C . ASN A 1 159 ? -26.304 73.212 -10.117 1.00 20.11 159 ASN A C 1
ATOM 1236 O O . ASN A 1 159 ? -25.076 73.300 -9.797 1.00 20.67 159 ASN A O 1
ATOM 1241 N N . PHE A 1 160 ? -26.839 72.082 -10.627 1.00 19.83 160 PHE A N 1
ATOM 1242 C CA . PHE A 1 160 ? -26.072 70.839 -10.744 1.00 18.90 160 PHE A CA 1
ATOM 1243 C C . PHE A 1 160 ? -26.625 69.996 -11.878 1.00 17.92 160 PHE A C 1
ATOM 1244 O O . PHE A 1 160 ? -27.798 70.047 -12.136 1.00 17.95 160 PHE A O 1
ATOM 1252 N N . MET A 1 161 ? -25.713 69.414 -12.669 1.00 17.37 161 MET A N 1
ATOM 1253 C CA . MET A 1 161 ? -26.137 68.694 -13.884 1.00 16.94 161 MET A CA 1
ATOM 1254 C C . MET A 1 161 ? -25.330 67.422 -14.011 1.00 15.79 161 MET A C 1
ATOM 1255 O O . MET A 1 161 ? -24.108 67.405 -13.805 1.00 18.18 161 MET A O 1
ATOM 1260 N N . THR A 1 162 ? -26.001 66.377 -14.451 1.00 16.47 162 THR A N 1
ATOM 1261 C CA . THR A 1 162 ? -25.363 65.086 -14.657 1.00 17.60 162 THR A CA 1
ATOM 1262 C C . THR A 1 162 ? -25.594 64.668 -16.082 1.00 18.33 162 THR A C 1
ATOM 1263 O O . THR A 1 162 ? -26.401 65.275 -16.781 1.00 19.29 162 THR A O 1
ATOM 1267 N N . GLN A 1 163 ? -24.886 63.628 -16.438 1.00 18.46 163 GLN A N 1
ATOM 1268 C CA . GLN A 1 163 ? -25.065 63.150 -17.827 1.00 17.64 163 GLN A CA 1
ATOM 1269 C C . GLN A 1 163 ? -26.381 62.398 -18.014 1.00 17.21 163 GLN A C 1
ATOM 1270 O O . GLN A 1 163 ? -26.795 61.600 -17.156 1.00 21.03 163 GLN A O 1
ATOM 1276 N N . ARG A 1 164 ? -26.966 62.576 -19.215 1.00 20.39 164 ARG A N 1
ATOM 1277 C CA . ARG A 1 164 ? -28.217 61.863 -19.538 1.00 20.19 164 ARG A CA 1
ATOM 1278 C C . ARG A 1 164 ? -28.000 60.346 -19.601 1.00 21.80 164 ARG A C 1
ATOM 1279 O O . ARG A 1 164 ? -28.894 59.611 -19.169 1.00 26.52 164 ARG A O 1
ATOM 1287 N N . PHE A 1 165 ? -26.849 59.912 -20.122 1.00 20.89 165 PHE A N 1
ATOM 1288 C CA . PHE A 1 165 ? -26.629 58.456 -20.287 1.00 21.95 165 PHE A CA 1
ATOM 1289 C C . PHE A 1 165 ? -25.451 57.920 -19.490 1.00 25.17 165 PHE A C 1
ATOM 1290 O O . PHE A 1 165 ? -25.359 56.745 -19.124 1.00 24.78 165 PHE A O 1
ATOM 1299 N N . SER B 1 2 ? 5.532 77.297 -16.121 1.00 41.72 2 SER B N 1
ATOM 1300 C CA . SER B 1 2 ? 4.850 76.480 -15.082 1.00 37.17 2 SER B CA 1
ATOM 1301 C C . SER B 1 2 ? 3.430 76.418 -15.651 1.00 41.91 2 SER B C 1
ATOM 1302 O O . SER B 1 2 ? 2.816 77.476 -15.867 1.00 33.81 2 SER B O 1
ATOM 1305 N N . HIS B 1 3 ? 2.991 75.193 -15.966 1.00 41.50 3 HIS B N 1
ATOM 1306 C CA . HIS B 1 3 ? 1.640 74.824 -16.473 1.00 40.02 3 HIS B CA 1
ATOM 1307 C C . HIS B 1 3 ? 0.955 74.056 -15.448 1.00 35.57 3 HIS B C 1
ATOM 1308 O O . HIS B 1 3 ? 1.620 73.342 -14.673 1.00 30.48 3 HIS B O 1
ATOM 1315 N N . ILE B 1 4 ? -0.381 74.189 -15.373 1.00 26.54 4 ILE B N 1
ATOM 1316 C CA . ILE B 1 4 ? -1.048 73.574 -14.192 1.00 27.32 4 ILE B CA 1
ATOM 1317 C C . ILE B 1 4 ? -1.187 72.077 -14.324 1.00 22.64 4 ILE B C 1
ATOM 1318 O O . ILE B 1 4 ? -1.291 71.361 -13.315 1.00 24.41 4 ILE B O 1
ATOM 1323 N N . PHE B 1 5 ? -1.305 71.587 -15.554 1.00 23.47 5 PHE B N 1
ATOM 1324 C CA . PHE B 1 5 ? -1.273 70.204 -15.876 1.00 22.62 5 PHE B CA 1
ATOM 1325 C C . PHE B 1 5 ? -0.668 70.035 -17.275 1.00 23.48 5 PHE B C 1
ATOM 1326 O O . PHE B 1 5 ? -0.288 71.050 -17.873 1.00 27.49 5 PHE B O 1
ATOM 1334 N N . ASP B 1 6 ? -0.519 68.806 -17.719 1.00 22.26 6 ASP B N 1
ATOM 1335 C CA . ASP B 1 6 ? 0.378 68.510 -18.855 1.00 25.06 6 ASP B CA 1
ATOM 1336 C C . ASP B 1 6 ? -0.364 68.696 -20.128 1.00 23.49 6 ASP B C 1
ATOM 1337 O O . ASP B 1 6 ? -1.366 68.029 -20.409 1.00 25.56 6 ASP B O 1
ATOM 1342 N N . ALA B 1 7 ? 0.190 69.620 -20.931 1.00 24.27 7 ALA B N 1
ATOM 1343 C CA . ALA B 1 7 ? -0.335 69.758 -22.324 1.00 21.79 7 ALA B CA 1
ATOM 1344 C C . ALA B 1 7 ? -0.447 68.517 -23.136 1.00 24.52 7 ALA B C 1
ATOM 1345 O O . ALA B 1 7 ? -1.400 68.366 -23.928 1.00 25.91 7 ALA B O 1
ATOM 1347 N N . SER B 1 8 ? 0.483 67.563 -22.978 1.00 22.04 8 SER B N 1
ATOM 1348 C CA . SER B 1 8 ? 0.339 66.353 -23.770 1.00 23.56 8 SER B CA 1
ATOM 1349 C C . SER B 1 8 ? -0.945 65.499 -23.400 1.00 22.67 8 SER B C 1
ATOM 1350 O O . SER B 1 8 ? -1.483 64.774 -24.186 1.00 25.61 8 SER B O 1
ATOM 1353 N N . VAL B 1 9 ? -1.376 65.636 -22.148 1.00 23.93 9 VAL B N 1
ATOM 1354 C CA . VAL B 1 9 ? -2.579 64.947 -21.729 1.00 25.80 9 VAL B CA 1
ATOM 1355 C C . VAL B 1 9 ? -3.847 65.644 -22.312 1.00 24.56 9 VAL B C 1
ATOM 1356 O O . VAL B 1 9 ? -4.831 64.990 -22.669 1.00 21.67 9 VAL B O 1
ATOM 1360 N N . LEU B 1 10 ? -3.772 66.989 -22.387 1.00 22.99 10 LEU B N 1
ATOM 1361 C CA . LEU B 1 10 ? -4.854 67.809 -22.923 1.00 22.89 10 LEU B CA 1
ATOM 1362 C C . LEU B 1 10 ? -4.970 67.545 -24.436 1.00 22.69 10 LEU B C 1
ATOM 1363 O O . LEU B 1 10 ? -6.079 67.518 -24.977 1.00 22.75 10 LEU B O 1
ATOM 1368 N N . ALA B 1 11 ? -3.819 67.386 -25.121 1.00 23.85 11 ALA B N 1
ATOM 1369 C CA . ALA B 1 11 ? -3.831 67.411 -26.648 1.00 24.97 11 ALA B CA 1
ATOM 1370 C C . ALA B 1 11 ? -4.882 66.677 -27.505 1.00 26.81 11 ALA B C 1
ATOM 1371 O O . ALA B 1 11 ? -5.476 67.306 -28.388 1.00 27.96 11 ALA B O 1
ATOM 1373 N N . PRO B 1 12 ? -5.215 65.390 -27.216 1.00 25.01 12 PRO B N 1
ATOM 1374 C CA . PRO B 1 12 ? -6.168 64.648 -28.046 1.00 25.69 12 PRO B CA 1
ATOM 1375 C C . PRO B 1 12 ? -7.598 65.148 -27.935 1.00 22.71 12 PRO B C 1
ATOM 1376 O O . PRO B 1 12 ? -8.442 64.715 -28.746 1.00 27.52 12 PRO B O 1
ATOM 1380 N N . HIS B 1 13 ? -7.872 65.949 -26.905 1.00 22.73 13 HIS B N 1
ATOM 1381 C CA . HIS B 1 13 ? -9.263 66.341 -26.612 1.00 22.25 13 HIS B CA 1
ATOM 1382 C C . HIS B 1 13 ? -9.629 67.694 -27.071 1.00 24.09 13 HIS B C 1
ATOM 1383 O O . HIS B 1 13 ? -10.816 68.078 -26.934 1.00 25.00 13 HIS B O 1
ATOM 1390 N N . ILE B 1 14 ? -8.683 68.448 -27.678 1.00 25.84 14 ILE B N 1
ATOM 1391 C CA . ILE B 1 14 ? -8.997 69.791 -28.161 1.00 25.62 14 ILE B CA 1
ATOM 1392 C C . ILE B 1 14 ? -9.636 69.594 -29.551 1.00 28.27 14 ILE B C 1
ATOM 1393 O O . ILE B 1 14 ? -9.042 68.969 -30.372 1.00 29.73 14 ILE B O 1
ATOM 1398 N N . PRO B 1 15 ? -10.867 70.110 -29.769 1.00 30.51 15 PRO B N 1
ATOM 1399 C CA . PRO B 1 15 ? -11.502 69.910 -31.081 1.00 29.42 15 PRO B CA 1
ATOM 1400 C C . PRO B 1 15 ? -10.713 70.547 -32.239 1.00 35.98 15 PRO B C 1
ATOM 1401 O O . PRO B 1 15 ? -9.951 71.488 -32.063 1.00 36.79 15 PRO B O 1
ATOM 1405 N N . SER B 1 16 ? -10.992 70.042 -33.426 1.00 40.70 16 SER B N 1
ATOM 1406 C CA . SER B 1 16 ? -10.334 70.474 -34.691 1.00 49.80 16 SER B CA 1
ATOM 1407 C C . SER B 1 16 ? -10.815 71.780 -35.250 1.00 52.91 16 SER B C 1
ATOM 1408 O O . SER B 1 16 ? -11.922 72.193 -34.973 1.00 50.39 16 SER B O 1
ATOM 1411 N N . ASN B 1 17 ? -9.963 72.398 -36.072 1.00 71.93 17 ASN B N 1
ATOM 1412 C CA . ASN B 1 17 ? -10.254 73.655 -36.795 1.00 80.34 17 ASN B CA 1
ATOM 1413 C C . ASN B 1 17 ? -11.056 74.744 -36.037 1.00 78.69 17 ASN B C 1
ATOM 1414 O O . ASN B 1 17 ? -12.087 75.242 -36.516 1.00 86.16 17 ASN B O 1
ATOM 1419 N N . LEU B 1 18 ? -10.557 75.103 -34.855 1.00 64.52 18 LEU B N 1
ATOM 1420 C CA . LEU B 1 18 ? -10.943 76.347 -34.178 1.00 57.19 18 LEU B CA 1
ATOM 1421 C C . LEU B 1 18 ? -10.194 77.465 -34.900 1.00 49.45 18 LEU B C 1
ATOM 1422 O O . LEU B 1 18 ? -9.130 77.220 -35.472 1.00 53.19 18 LEU B O 1
ATOM 1427 N N . PRO B 1 19 ? -10.727 78.691 -34.871 1.00 49.69 19 PRO B N 1
ATOM 1428 C CA . PRO B 1 19 ? -10.019 79.788 -35.563 1.00 44.53 19 PRO B CA 1
ATOM 1429 C C . PRO B 1 19 ? -8.620 80.050 -34.983 1.00 50.64 19 PRO B C 1
ATOM 1430 O O . PRO B 1 19 ? -8.385 79.875 -33.758 1.00 40.54 19 PRO B O 1
ATOM 1434 N N . ASP B 1 20 ? -7.694 80.520 -35.829 1.00 40.93 20 ASP B N 1
ATOM 1435 C CA . ASP B 1 20 ? -6.281 80.464 -35.446 1.00 40.48 20 ASP B CA 1
ATOM 1436 C C . ASP B 1 20 ? -5.923 81.534 -34.449 1.00 37.19 20 ASP B C 1
ATOM 1437 O O . ASP B 1 20 ? -4.805 81.509 -33.934 1.00 45.60 20 ASP B O 1
ATOM 1442 N N . ASN B 1 21 ? -6.814 82.477 -34.124 1.00 36.23 21 ASN B N 1
ATOM 1443 C CA . ASN B 1 21 ? -6.407 83.458 -33.130 1.00 35.94 21 ASN B CA 1
ATOM 1444 C C . ASN B 1 21 ? -6.570 82.890 -31.668 1.00 34.39 21 ASN B C 1
ATOM 1445 O O . ASN B 1 21 ? -6.167 83.534 -30.676 1.00 39.47 21 ASN B O 1
ATOM 1450 N N . PHE B 1 22 ? -7.132 81.695 -31.605 1.00 35.65 22 PHE B N 1
ATOM 1451 C CA . PHE B 1 22 ? -7.355 80.975 -30.330 1.00 35.04 22 PHE B CA 1
ATOM 1452 C C . PHE B 1 22 ? -6.430 79.807 -29.973 1.00 31.35 22 PHE B C 1
ATOM 1453 O O . PHE B 1 22 ? -6.318 78.858 -30.709 1.00 33.75 22 PHE B O 1
ATOM 1461 N N . LYS B 1 23 ? -5.829 79.848 -28.798 1.00 30.50 23 LYS B N 1
ATOM 1462 C CA . LYS B 1 23 ? -4.973 78.749 -28.395 1.00 31.13 23 LYS B CA 1
ATOM 1463 C C . LYS B 1 23 ? -5.595 78.162 -27.079 1.00 24.64 23 LYS B C 1
ATOM 1464 O O . LYS B 1 23 ? -5.719 78.898 -26.107 1.00 28.12 23 LYS B O 1
ATOM 1470 N N . VAL B 1 24 ? -5.891 76.876 -27.134 1.00 28.42 24 VAL B N 1
ATOM 1471 C CA . VAL B 1 24 ? -6.495 76.091 -26.026 1.00 24.42 24 VAL B CA 1
ATOM 1472 C C . VAL B 1 24 ? -5.306 75.417 -25.307 1.00 24.23 24 VAL B C 1
ATOM 1473 O O . VAL B 1 24 ? -4.545 74.658 -25.925 1.00 30.28 24 VAL B O 1
ATOM 1477 N N . ARG B 1 25 ? -5.152 75.625 -24.017 1.00 25.10 25 ARG B N 1
ATOM 1478 C CA . ARG B 1 25 ? -3.985 75.039 -23.361 1.00 26.12 25 ARG B CA 1
ATOM 1479 C C . ARG B 1 25 ? -4.254 75.017 -21.901 1.00 23.34 25 ARG B C 1
ATOM 1480 O O . ARG B 1 25 ? -5.195 75.671 -21.423 1.00 23.85 25 ARG B O 1
ATOM 1488 N N . PRO B 1 26 ? -3.375 74.328 -21.138 1.00 23.54 26 PRO B N 1
ATOM 1489 C CA . PRO B 1 26 ? -3.437 74.515 -19.684 1.00 23.23 26 PRO B CA 1
ATOM 1490 C C . PRO B 1 26 ? -3.224 75.934 -19.199 1.00 25.05 26 PRO B C 1
ATOM 1491 O O . PRO B 1 26 ? -2.432 76.707 -19.801 1.00 24.45 26 PRO B O 1
ATOM 1495 N N . LEU B 1 27 ? -3.864 76.306 -18.074 1.00 24.75 27 LEU B N 1
ATOM 1496 C CA . LEU B 1 27 ? -3.576 77.524 -17.324 1.00 24.05 27 LEU B CA 1
ATOM 1497 C C . LEU B 1 27 ? -2.046 77.590 -16.986 1.00 26.07 27 LEU B C 1
ATOM 1498 O O . LEU B 1 27 ? -1.404 76.576 -16.638 1.00 25.92 27 LEU B O 1
ATOM 1503 N N . ALA B 1 28 ? -1.467 78.799 -17.103 1.00 26.20 28 ALA B N 1
ATOM 1504 C CA . ALA B 1 28 ? -0.028 78.955 -16.916 1.00 28.49 28 ALA B CA 1
ATOM 1505 C C . ALA B 1 28 ? 0.197 79.943 -15.774 1.00 26.90 28 ALA B C 1
ATOM 1506 O O . ALA B 1 28 ? -0.643 80.798 -15.473 1.00 26.68 28 ALA B O 1
ATOM 1508 N N . LYS B 1 29 ? 1.350 79.817 -15.109 1.00 28.37 29 LYS B N 1
ATOM 1509 C CA . LYS B 1 29 ? 1.604 80.683 -13.982 1.00 27.07 29 LYS B CA 1
ATOM 1510 C C . LYS B 1 29 ? 1.610 82.135 -14.403 1.00 27.93 29 LYS B C 1
ATOM 1511 O O . LYS B 1 29 ? 1.200 82.961 -13.645 1.00 27.65 29 LYS B O 1
ATOM 1517 N N . ASP B 1 30 ? 2.012 82.442 -15.654 1.00 28.67 30 ASP B N 1
ATOM 1518 C CA . ASP B 1 30 ? 2.050 83.844 -16.092 1.00 34.12 30 ASP B CA 1
ATOM 1519 C C . ASP B 1 30 ? 0.741 84.318 -16.713 1.00 35.21 30 ASP B C 1
ATOM 1520 O O . ASP B 1 30 ? 0.655 85.421 -17.267 1.00 33.36 30 ASP B O 1
ATOM 1525 N N . ASP B 1 31 ? -0.342 83.539 -16.521 1.00 29.68 31 ASP B N 1
ATOM 1526 C CA . ASP B 1 31 ? -1.606 83.971 -17.085 1.00 27.86 31 ASP B CA 1
ATOM 1527 C C . ASP B 1 31 ? -2.200 85.051 -16.256 1.00 27.84 31 ASP B C 1
ATOM 1528 O O . ASP B 1 31 ? -3.141 85.676 -16.697 1.00 28.02 31 ASP B O 1
ATOM 1533 N N . PHE B 1 32 ? -1.701 85.254 -15.014 1.00 28.79 32 PHE B N 1
ATOM 1534 C CA . PHE B 1 32 ? -2.091 86.424 -14.230 1.00 29.34 32 PHE B CA 1
ATOM 1535 C C . PHE B 1 32 ? -1.814 87.720 -15.066 1.00 34.49 32 PHE B C 1
ATOM 1536 O O . PHE B 1 32 ? -2.601 88.655 -15.039 1.00 38.67 32 PHE B O 1
ATOM 1544 N N . SER B 1 33 ? -0.721 87.751 -15.818 1.00 32.00 33 SER B N 1
ATOM 1545 C CA . SER B 1 33 ? -0.427 88.959 -16.574 1.00 37.42 33 SER B CA 1
ATOM 1546 C C . SER B 1 33 ? -1.248 88.984 -17.877 1.00 38.80 33 SER B C 1
ATOM 1547 O O . SER B 1 33 ? -1.233 89.964 -18.620 1.00 39.71 33 SER B O 1
ATOM 1550 N N . LYS B 1 34 ? -2.015 87.921 -18.155 1.00 32.19 34 LYS B N 1
ATOM 1551 C CA . LYS B 1 34 ? -2.778 87.859 -19.418 1.00 30.92 34 LYS B CA 1
ATOM 1552 C C . LYS B 1 34 ? -4.305 87.990 -19.112 1.00 28.06 34 LYS B C 1
ATOM 1553 O O . LYS B 1 34 ? -5.164 87.543 -19.886 1.00 36.24 34 LYS B O 1
ATOM 1559 N N . GLY B 1 35 ? -4.609 88.611 -17.965 1.00 29.37 35 GLY B N 1
ATOM 1560 C CA . GLY B 1 35 ? -5.941 89.056 -17.578 1.00 32.84 35 GLY B CA 1
ATOM 1561 C C . GLY B 1 35 ? -6.784 87.919 -17.003 1.00 29.63 35 GLY B C 1
ATOM 1562 O O . GLY B 1 35 ? -8.010 87.983 -17.035 1.00 32.69 35 GLY B O 1
ATOM 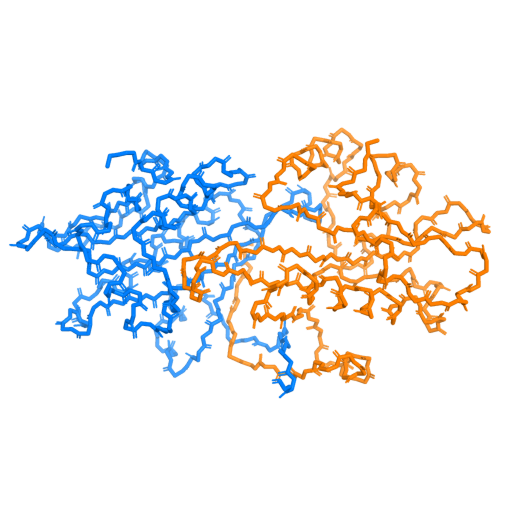1563 N N . TYR B 1 36 ? -6.124 86.932 -16.405 1.00 30.58 36 TYR B N 1
ATOM 1564 C CA . TYR B 1 36 ? -6.940 85.796 -15.863 1.00 29.55 36 TYR B CA 1
ATOM 1565 C C . TYR B 1 36 ? -7.914 86.227 -14.777 1.00 33.07 36 TYR B C 1
ATOM 1566 O O . TYR B 1 36 ? -9.082 85.764 -14.773 1.00 29.97 36 TYR B O 1
ATOM 1575 N N . VAL B 1 37 ? -7.496 87.115 -13.851 1.00 33.16 37 VAL B N 1
ATOM 1576 C CA . VAL B 1 37 ? -8.366 87.556 -12.755 1.00 34.48 37 VAL B CA 1
A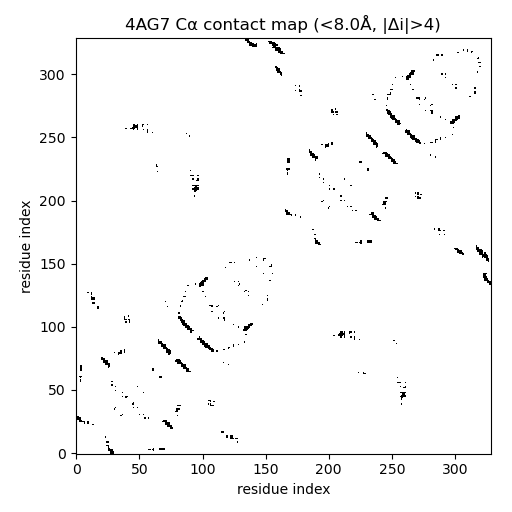TOM 1577 C C . VAL B 1 37 ? -9.601 88.321 -13.250 1.00 36.23 37 VAL B C 1
ATOM 1578 O O . VAL B 1 37 ? -10.741 88.125 -12.765 1.00 32.49 37 VAL B O 1
ATOM 1582 N N . ASP B 1 38 ? -9.384 89.172 -14.262 1.00 35.45 38 ASP B N 1
ATOM 1583 C CA . ASP B 1 38 ? -10.485 89.889 -14.860 1.00 40.10 38 ASP B CA 1
ATOM 1584 C C . ASP B 1 38 ? -11.471 88.960 -15.559 1.00 35.03 38 ASP B C 1
ATOM 1585 O O . ASP B 1 38 ? -12.645 89.273 -15.656 1.00 36.42 38 ASP B O 1
ATOM 1590 N N . LEU B 1 39 ? -10.978 87.860 -16.114 1.00 34.10 39 LEU B N 1
ATOM 1591 C CA . LEU B 1 39 ? -11.883 86.830 -16.674 1.00 32.05 39 LEU B CA 1
ATOM 1592 C C . LEU B 1 39 ? -12.663 86.147 -15.538 1.00 30.24 39 LEU B C 1
ATOM 1593 O O . LEU B 1 39 ? -13.910 86.075 -15.583 1.00 30.41 39 LEU B O 1
ATOM 1598 N N . LEU B 1 40 ? -11.982 85.678 -14.478 1.00 31.35 40 LEU B N 1
ATOM 1599 C CA . LEU B 1 40 ? -12.760 85.042 -13.394 1.00 27.50 40 LEU B CA 1
ATOM 1600 C C . LEU B 1 40 ? -13.779 85.944 -12.721 1.00 32.40 40 LEU B C 1
ATOM 1601 O O . LEU B 1 40 ? -14.762 85.466 -12.184 1.00 28.91 40 LEU B O 1
ATOM 1606 N N . SER B 1 41 ? -13.494 87.251 -12.632 1.00 30.55 41 SER B N 1
ATOM 1607 C CA . SER B 1 41 ? -14.429 88.182 -12.047 1.00 32.87 41 SER B CA 1
ATOM 1608 C C . SER B 1 41 ? -15.791 88.182 -12.714 1.00 31.02 41 SER B C 1
ATOM 1609 O O . SER B 1 41 ? -16.752 88.601 -12.122 1.00 33.17 41 SER B O 1
ATOM 1612 N N . GLN B 1 42 ? -15.830 87.691 -13.933 1.00 34.22 42 GLN B N 1
ATOM 1613 C CA . GLN B 1 42 ? -17.075 87.691 -14.659 1.00 36.87 42 GLN B CA 1
ATOM 1614 C C . GLN B 1 42 ? -17.938 86.513 -14.297 1.00 40.52 42 GLN B C 1
ATOM 1615 O O . GLN B 1 42 ? -19.011 86.292 -14.876 1.00 40.91 42 GLN B O 1
ATOM 1621 N N . LEU B 1 43 ? -17.450 85.743 -13.324 1.00 42.29 43 LEU B N 1
ATOM 1622 C CA . LEU B 1 43 ? -18.117 84.584 -12.820 1.00 29.28 43 LEU B CA 1
ATOM 1623 C C . LEU B 1 43 ? -18.555 84.832 -11.415 1.00 36.20 43 LEU B C 1
ATOM 1624 O O . LEU B 1 43 ? -19.674 84.474 -11.029 1.00 38.22 43 LEU B O 1
ATOM 1629 N N . THR B 1 44 ? -17.684 85.416 -10.592 1.00 26.89 44 THR B N 1
ATOM 1630 C CA . THR B 1 44 ? -18.057 85.752 -9.233 1.00 30.72 44 THR B CA 1
ATOM 1631 C C . THR B 1 44 ? -16.912 86.545 -8.546 1.00 22.34 44 THR B C 1
ATOM 1632 O O . THR B 1 44 ? -15.911 86.789 -9.184 1.00 36.42 44 THR B O 1
ATOM 1636 N N . SER B 1 45 ? -17.119 86.815 -7.222 1.00 30.58 45 SER B N 1
ATOM 1637 C CA . SER B 1 45 ? -16.158 87.596 -6.392 1.00 27.36 45 SER B CA 1
ATOM 1638 C C . SER B 1 45 ? -14.795 86.837 -6.470 1.00 34.69 45 SER B C 1
ATOM 1639 O O . SER B 1 45 ? -14.723 85.573 -6.394 1.00 28.23 45 SER B O 1
ATOM 1642 N N . VAL B 1 46 ? -13.722 87.557 -6.765 1.00 35.37 46 VAL B N 1
ATOM 1643 C CA . VAL B 1 46 ? -12.384 86.952 -6.766 1.00 32.15 46 VAL B CA 1
ATOM 1644 C C . VAL B 1 46 ? -11.665 87.382 -5.519 1.00 24.79 46 VAL B C 1
ATOM 1645 O O . VAL B 1 46 ? -10.473 86.971 -5.294 1.00 23.29 46 VAL B O 1
ATOM 1649 N N . GLY B 1 47 ? -12.289 88.205 -4.677 1.00 27.61 47 GLY B N 1
ATOM 1650 C CA . GLY B 1 47 ? -11.592 88.639 -3.488 1.00 28.98 47 GLY B CA 1
ATOM 1651 C C . GLY B 1 47 ? -10.349 89.474 -3.761 1.00 27.22 47 GLY B C 1
ATOM 1652 O O . GLY B 1 47 ? -10.272 90.145 -4.812 1.00 28.31 47 GLY B O 1
ATOM 1653 N N . ASN B 1 48 ? -9.347 89.377 -2.878 1.00 30.59 48 ASN B N 1
ATOM 1654 C CA . ASN B 1 48 ? -8.128 90.119 -3.061 1.00 35.41 48 ASN B CA 1
ATOM 1655 C C . ASN B 1 48 ? -6.993 89.290 -3.643 1.00 36.67 48 ASN B C 1
ATOM 1656 O O . ASN B 1 48 ? -5.923 89.164 -3.059 1.00 39.30 48 ASN B O 1
ATOM 1661 N N . LEU B 1 49 ? -7.285 88.706 -4.803 1.00 34.08 49 LEU B N 1
ATOM 1662 C CA . LEU B 1 49 ? -6.356 87.842 -5.476 1.00 34.27 49 LEU B CA 1
ATOM 1663 C C . LEU B 1 49 ? -5.257 88.632 -6.196 1.00 38.10 49 LEU B C 1
ATOM 1664 O O . LEU B 1 49 ? -5.381 89.014 -7.354 1.00 40.99 49 LEU B O 1
ATOM 1669 N N . ASP B 1 50 ? -4.140 88.874 -5.543 1.00 36.61 50 ASP B N 1
ATOM 1670 C CA . ASP B 1 50 ? -3.0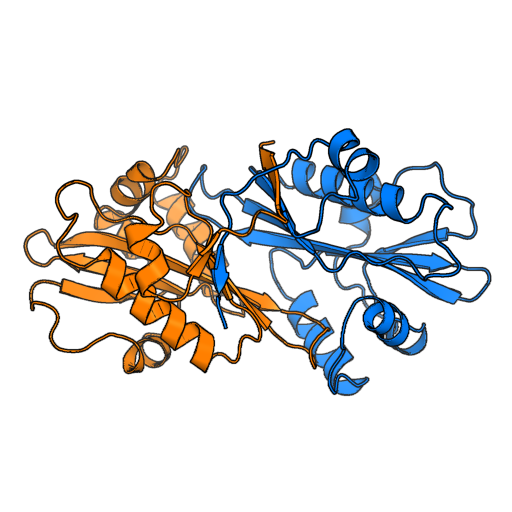84 89.553 -6.283 1.00 40.72 50 ASP B CA 1
ATOM 1671 C C . ASP B 1 50 ? -2.103 88.524 -6.911 1.00 37.30 50 ASP B C 1
ATOM 1672 O O . ASP B 1 50 ? -2.288 87.293 -6.773 1.00 34.74 50 ASP B O 1
ATOM 1677 N N . GLN B 1 51 ? -1.062 88.999 -7.589 1.00 34.60 51 GLN B N 1
ATOM 1678 C CA . GLN B 1 51 ? -0.107 88.068 -8.196 1.00 31.92 51 GLN B CA 1
ATOM 1679 C C . GLN B 1 51 ? 0.510 87.100 -7.183 1.00 31.43 51 GLN B C 1
ATOM 1680 O O . GLN B 1 51 ? 0.638 85.891 -7.447 1.00 30.86 51 GLN B O 1
ATOM 1686 N N . GLU B 1 52 ? 0.893 87.594 -6.005 1.00 31.88 52 GLU B N 1
ATOM 1687 C CA . GLU B 1 52 ? 1.558 86.723 -5.050 1.00 35.76 52 GLU B CA 1
ATOM 1688 C C . GLU B 1 52 ? 0.595 85.573 -4.623 1.00 35.15 52 GLU B C 1
ATOM 1689 O O . GLU B 1 52 ? 0.993 84.387 -4.528 1.00 32.55 52 GLU B O 1
ATOM 1695 N N . ALA B 1 53 ? -0.657 85.934 -4.324 1.00 36.11 53 ALA B N 1
ATOM 1696 C CA . ALA B 1 53 ? -1.632 84.924 -3.871 1.00 34.93 53 ALA B CA 1
ATOM 1697 C C . ALA B 1 53 ? -1.978 83.993 -4.998 1.00 34.92 53 ALA B C 1
ATOM 1698 O O . ALA B 1 53 ? -2.179 82.786 -4.732 1.00 35.59 53 ALA B O 1
ATOM 1700 N N . PHE B 1 54 ? -2.031 84.514 -6.243 1.00 30.50 54 PHE B N 1
ATOM 1701 C CA . PHE B 1 54 ? -2.316 83.731 -7.417 1.00 28.62 54 PHE B CA 1
ATOM 1702 C C . PHE B 1 54 ? -1.232 82.675 -7.529 1.00 30.76 54 PHE B C 1
ATOM 1703 O O . PHE B 1 54 ? -1.480 81.492 -7.712 1.00 26.92 54 PHE B O 1
ATOM 1711 N N . GLU B 1 55 ? 0.001 83.141 -7.595 1.00 28.43 55 GLU B N 1
ATOM 1712 C CA . GLU B 1 55 ? 1.077 82.201 -7.725 1.00 25.45 55 GLU B CA 1
ATOM 1713 C C . GLU B 1 55 ? 1.190 81.172 -6.594 1.00 21.37 55 GLU B C 1
ATOM 1714 O O . GLU B 1 55 ? 1.561 80.063 -6.860 1.00 25.87 55 GLU B O 1
ATOM 1720 N N . LYS B 1 56 ? 0.889 81.525 -5.325 1.00 26.85 56 LYS B N 1
ATOM 1721 C CA . LYS B 1 56 ? 0.951 80.56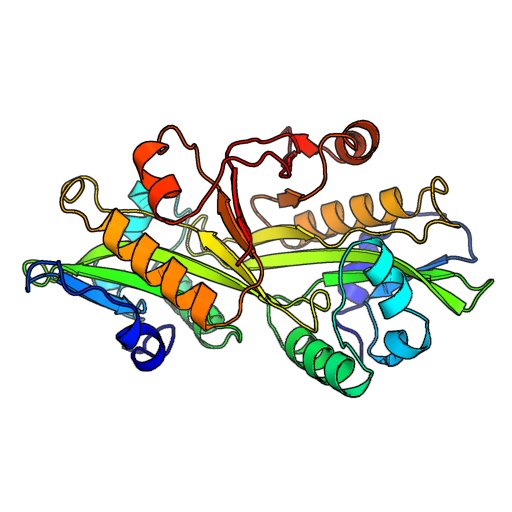7 -4.230 1.00 28.85 56 LYS B CA 1
ATOM 1722 C C . LYS B 1 56 ? -0.110 79.450 -4.479 1.00 26.06 56 LYS B C 1
ATOM 1723 O O . LYS B 1 56 ? 0.207 78.223 -4.450 1.00 29.07 56 LYS B O 1
ATOM 1729 N N . ARG B 1 57 ? -1.332 79.902 -4.815 1.00 26.92 57 ARG B N 1
ATOM 1730 C CA . ARG B 1 57 ? -2.427 78.983 -5.083 1.00 27.09 57 ARG B CA 1
ATOM 1731 C C . ARG B 1 57 ? -2.145 78.158 -6.329 1.00 25.28 57 ARG B C 1
ATOM 1732 O O . ARG B 1 57 ? -2.322 76.941 -6.335 1.00 26.32 57 ARG B O 1
ATOM 1740 N N . PHE B 1 58 ? -1.695 78.771 -7.435 1.00 24.50 58 PHE B N 1
ATOM 1741 C CA . PHE B 1 58 ? -1.346 78.009 -8.620 1.00 24.54 58 PHE B CA 1
ATOM 1742 C C . PHE B 1 58 ? -0.310 76.865 -8.352 1.00 30.21 58 PHE B C 1
ATOM 1743 O O . PHE B 1 58 ? -0.400 75.753 -8.859 1.00 27.16 58 PHE B O 1
ATOM 1751 N N . GLU B 1 59 ? 0.686 77.140 -7.518 1.00 28.74 59 GLU B N 1
ATOM 1752 C CA . GLU B 1 59 ? 1.666 76.109 -7.198 1.00 29.44 59 GLU B CA 1
ATOM 1753 C C . GLU B 1 59 ? 1.063 74.994 -6.337 1.00 27.32 59 GLU B C 1
ATOM 1754 O O . GLU B 1 59 ? 1.418 73.812 -6.538 1.00 28.68 59 GLU B O 1
ATOM 1760 N N . ALA B 1 60 ? 0.200 75.364 -5.376 1.00 27.63 60 ALA B N 1
ATOM 1761 C CA . ALA B 1 60 ? -0.451 74.341 -4.553 1.00 24.05 60 ALA B CA 1
ATOM 1762 C C . ALA B 1 60 ? -1.262 73.408 -5.456 1.00 25.25 60 ALA B C 1
ATOM 1763 O O . ALA B 1 60 ? -1.303 72.202 -5.237 1.00 24.37 60 ALA B O 1
ATOM 1765 N N . MET B 1 61 ? -1.941 73.970 -6.448 1.00 25.20 61 MET B N 1
ATOM 1766 C CA . MET B 1 61 ? -2.703 73.149 -7.399 1.00 24.79 61 MET B CA 1
ATOM 1767 C C . MET B 1 61 ? -1.833 72.368 -8.382 1.00 24.21 61 MET B C 1
ATOM 1768 O O . MET B 1 61 ? -2.037 71.201 -8.617 1.00 23.80 61 MET B O 1
ATOM 1773 N N . ARG B 1 62 ? -0.758 72.982 -8.887 1.00 26.91 62 ARG B N 1
ATOM 1774 C CA . ARG B 1 62 ? 0.124 72.293 -9.882 1.00 25.58 62 ARG B CA 1
ATOM 1775 C C . ARG B 1 62 ? 0.731 70.961 -9.283 1.00 27.67 62 ARG B C 1
ATOM 1776 O O . ARG B 1 62 ? 0.882 69.969 -9.990 1.00 25.29 62 ARG B O 1
ATOM 1784 N N . THR B 1 63 ? 0.983 70.957 -7.952 1.00 26.02 63 THR B N 1
ATOM 1785 C CA . THR B 1 63 ? 1.638 69.769 -7.332 1.00 26.09 63 THR B CA 1
ATOM 1786 C C . THR B 1 63 ? 0.676 68.692 -6.834 1.00 27.75 63 THR B C 1
ATOM 1787 O O . THR B 1 63 ? 1.103 67.627 -6.402 1.00 32.11 63 THR B O 1
ATOM 1791 N N . SER B 1 64 ? -0.637 69.002 -6.860 1.00 23.88 64 SER B N 1
ATOM 1792 C CA . SER B 1 64 ? -1.690 68.063 -6.453 1.00 25.62 64 SER B CA 1
ATOM 1793 C C . SER B 1 64 ? -1.881 67.007 -7.492 1.00 24.94 64 SER B C 1
ATOM 1794 O O . SER B 1 64 ? -1.848 67.297 -8.674 1.00 26.12 64 SER B O 1
ATOM 1797 N N . VAL B 1 65 ? -2.083 65.780 -7.010 1.00 23.76 65 VAL B N 1
ATOM 1798 C CA . VAL B 1 65 ? -2.444 64.643 -7.877 1.00 24.43 65 VAL B CA 1
ATOM 1799 C C . VAL B 1 65 ? -3.715 64.038 -7.288 1.00 24.01 65 VAL B C 1
ATOM 1800 O O . VAL B 1 65 ? -3.735 63.695 -6.081 1.00 23.93 65 VAL B O 1
ATOM 1804 N N . PRO B 1 66 ? -4.807 63.891 -8.084 1.00 22.94 66 PRO B N 1
ATOM 1805 C CA . PRO B 1 66 ? -4.903 64.268 -9.528 1.00 22.41 66 PRO B CA 1
ATOM 1806 C C . PRO B 1 66 ? -4.729 65.719 -9.728 1.00 23.97 66 PRO B C 1
ATOM 1807 O O . PRO B 1 66 ? -4.999 66.582 -8.826 1.00 24.36 66 PRO B O 1
ATOM 1811 N N . ASN B 1 67 ? -4.259 66.021 -10.947 1.00 21.08 67 ASN B N 1
ATOM 1812 C CA . ASN B 1 67 ? -4.034 67.439 -11.236 1.00 21.73 67 ASN B CA 1
ATOM 1813 C C . ASN B 1 67 ? -5.370 68.193 -11.313 1.00 20.68 67 ASN B C 1
ATOM 1814 O O . ASN B 1 67 ? -6.471 67.571 -11.532 1.00 20.55 67 ASN B O 1
ATOM 1819 N N . TYR B 1 68 ? -5.265 69.509 -11.203 1.00 22.03 68 TYR B N 1
ATOM 1820 C CA . TYR B 1 68 ? -6.394 70.431 -11.495 1.00 20.52 68 TYR B CA 1
ATOM 1821 C C . TYR B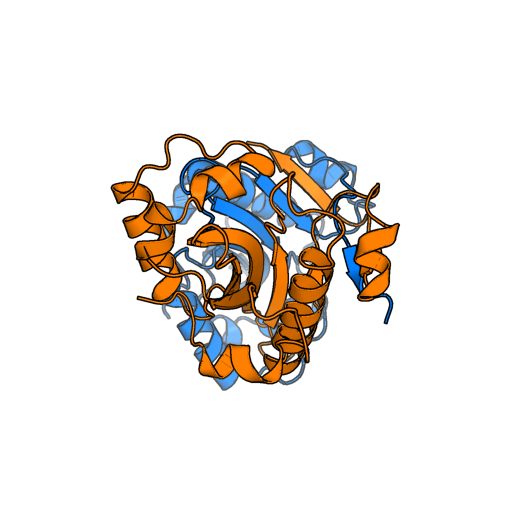 1 68 ? -6.334 70.706 -13.027 1.00 21.38 68 TYR B C 1
ATOM 1822 O O . TYR B 1 68 ? -5.393 71.376 -13.521 1.00 22.46 68 TYR B O 1
ATOM 1831 N N . HIS B 1 69 ? -7.298 70.161 -13.783 1.00 20.74 69 HIS B N 1
ATOM 1832 C CA . HIS B 1 69 ? -7.259 70.316 -15.244 1.00 20.49 69 HIS B CA 1
ATOM 1833 C C . HIS B 1 69 ? -7.960 71.604 -15.581 1.00 21.48 69 HIS B C 1
ATOM 1834 O O . HIS B 1 69 ? -9.079 71.650 -16.102 1.00 21.28 69 HIS B O 1
ATOM 1841 N N . ILE B 1 70 ? -7.250 72.721 -15.389 1.00 22.75 70 ILE B N 1
ATOM 1842 C CA . ILE B 1 70 ? -7.793 74.044 -15.793 1.00 20.86 70 ILE B CA 1
ATOM 1843 C C . ILE B 1 70 ? -7.360 74.374 -17.223 1.00 21.24 70 ILE B C 1
ATOM 1844 O O . ILE B 1 70 ? -6.133 74.512 -17.508 1.00 22.89 70 ILE B O 1
ATOM 1849 N N . VAL B 1 71 ? -8.333 74.482 -18.104 1.00 21.68 71 VAL B N 1
ATOM 1850 C CA . VAL B 1 71 ? -8.026 74.667 -19.561 1.00 21.09 71 VAL B CA 1
ATOM 1851 C C . VAL B 1 71 ? -8.473 76.080 -19.851 1.00 22.15 71 VAL B C 1
ATOM 1852 O O . VAL B 1 71 ? -9.555 76.525 -19.412 1.00 24.36 71 VAL B O 1
ATOM 1856 N N . VAL B 1 72 ? -7.593 76.837 -20.509 1.00 22.98 72 VAL B N 1
ATOM 1857 C CA . VAL B 1 72 ? -7.939 78.193 -20.876 1.00 23.59 72 VAL B CA 1
ATOM 1858 C C . VAL B 1 72 ? -7.755 78.336 -22.389 1.00 25.83 72 VAL B C 1
ATOM 1859 O O . VAL B 1 72 ? -7.184 77.486 -23.073 1.00 25.26 72 VAL B O 1
ATOM 1863 N N . ILE B 1 73 ? -8.365 79.418 -22.886 1.00 24.53 73 ILE B N 1
ATOM 1864 C CA . ILE B 1 73 ? -8.196 79.808 -24.324 1.00 25.80 73 ILE B CA 1
ATOM 1865 C C . ILE B 1 73 ? -7.624 81.213 -24.304 1.00 27.06 73 ILE B C 1
ATOM 1866 O O . ILE B 1 73 ? -8.188 82.175 -23.705 1.00 27.10 73 ILE B O 1
ATOM 1871 N N . GLU B 1 74 ? -6.456 81.328 -24.973 1.00 29.40 74 GLU B N 1
ATOM 1872 C CA . GLU B 1 74 ? -5.824 82.659 -25.191 1.00 29.12 74 GLU B CA 1
ATOM 1873 C C . GLU B 1 74 ? -6.140 83.136 -26.628 1.00 25.34 74 GLU B C 1
ATOM 1874 O O . GLU B 1 74 ? -6.166 82.323 -27.532 1.00 26.94 74 GLU B O 1
ATOM 1880 N N . ASP B 1 75 ? -6.544 84.404 -26.724 1.00 29.97 75 ASP B N 1
ATOM 1881 C CA . ASP B 1 75 ? -6.829 85.059 -28.005 1.00 32.65 75 ASP B CA 1
ATOM 1882 C C . ASP B 1 75 ? -5.571 85.930 -28.339 1.00 36.45 75 ASP B C 1
ATOM 1883 O O . ASP B 1 75 ? -5.199 86.787 -27.502 1.00 38.37 75 ASP B O 1
ATOM 1888 N N . SER B 1 76 ? -4.997 85.637 -29.509 1.00 44.40 76 SER B N 1
ATOM 1889 C CA . SER B 1 76 ? -3.918 86.427 -30.190 1.00 47.06 76 SER B CA 1
ATOM 1890 C C . SER B 1 76 ? -4.230 87.893 -30.300 1.00 51.89 76 SER B C 1
ATOM 1891 O O . SER B 1 76 ? -3.389 88.749 -30.040 1.00 60.15 76 SER B O 1
ATOM 1894 N N . ASN B 1 77 ? -5.429 88.179 -30.782 1.00 53.77 77 ASN B N 1
ATOM 1895 C CA . ASN B 1 77 ? -5.791 89.532 -31.092 1.00 49.10 77 ASN B CA 1
ATOM 1896 C C . ASN B 1 77 ? -5.750 90.438 -29.877 1.00 53.38 77 ASN B C 1
ATOM 1897 O O . ASN B 1 77 ? -5.845 91.663 -30.012 1.00 58.49 77 ASN B O 1
ATOM 1902 N N . SER B 1 78 ? -5.543 89.859 -28.695 1.00 43.84 78 SER B N 1
ATOM 1903 C CA . SER B 1 78 ? -5.411 90.644 -27.494 1.00 38.85 78 SER B CA 1
ATOM 1904 C C . SER B 1 78 ? -4.306 90.154 -26.569 1.00 37.79 78 SER B C 1
ATOM 1905 O O . SER B 1 78 ? -4.010 90.817 -25.578 1.00 42.56 78 SER B O 1
ATOM 1908 N N . GLN B 1 79 ? -3.772 88.966 -26.887 1.00 40.76 79 GLN B N 1
ATOM 1909 C CA . GLN B 1 79 ? -2.875 88.194 -26.008 1.00 40.27 79 GLN B CA 1
ATOM 1910 C C . GLN B 1 79 ? -3.449 88.131 -24.574 1.00 39.05 79 GLN B C 1
ATOM 1911 O O . GLN B 1 79 ? -2.709 88.259 -23.576 1.00 35.64 79 GLN B O 1
ATOM 1917 N N . LYS B 1 80 ? -4.797 87.943 -24.459 1.00 32.48 80 LYS B N 1
ATOM 1918 C CA . LYS B 1 80 ? -5.462 87.827 -23.165 1.00 33.16 80 LYS B CA 1
ATOM 1919 C C . LYS B 1 80 ? -6.130 86.392 -23.128 1.00 26.59 80 LYS B C 1
ATOM 1920 O O . LYS B 1 80 ? -6.416 85.817 -24.200 1.00 31.75 80 LYS B O 1
ATOM 1926 N N . VAL B 1 81 ? -6.201 85.830 -21.907 1.00 31.31 81 VAL B N 1
ATOM 1927 C CA . VAL B 1 81 ? -7.056 84.655 -21.638 1.00 27.96 81 VAL B CA 1
ATOM 1928 C C . VAL B 1 81 ? -8.512 85.114 -21.710 1.00 25.22 81 VAL B C 1
ATOM 1929 O O . VAL B 1 81 ? -8.915 86.040 -20.982 1.00 30.55 81 VAL B O 1
ATOM 1933 N N . VAL B 1 82 ? -9.241 84.505 -22.631 1.00 27.57 82 VAL B N 1
ATOM 1934 C CA . VAL B 1 82 ? -10.639 84.861 -22.861 1.00 28.75 82 VAL B CA 1
ATOM 1935 C C . VAL B 1 82 ? -11.620 83.803 -22.403 1.00 27.66 82 VAL B C 1
ATOM 1936 O O . VAL B 1 82 ? -12.799 84.058 -22.457 1.00 27.82 82 VAL B O 1
ATOM 1940 N N . ALA B 1 83 ? -11.145 82.625 -21.927 1.00 25.80 83 ALA B N 1
ATOM 1941 C CA . ALA B 1 83 ? -12.153 81.579 -21.573 1.00 23.14 83 ALA B CA 1
ATOM 1942 C C . ALA B 1 83 ? -11.381 80.631 -20.690 1.00 23.31 83 ALA B C 1
ATOM 1943 O O . ALA B 1 83 ? -10.179 80.430 -20.885 1.00 23.62 83 ALA B O 1
ATOM 1945 N N . SER B 1 84 ? -12.089 80.009 -19.749 1.00 23.15 84 SER B N 1
ATOM 1946 C CA . SER B 1 84 ? -11.516 79.093 -18.740 1.00 23.38 84 SER B CA 1
ATOM 1947 C C . SER B 1 84 ? -12.584 78.089 -18.317 1.00 19.50 84 SER B C 1
ATOM 1948 O O . SER B 1 84 ? -13.766 78.425 -18.225 1.00 20.88 84 SER B O 1
ATOM 1951 N N . ALA B 1 85 ? -12.127 76.857 -18.098 1.00 21.05 85 ALA B N 1
ATOM 1952 C CA . ALA B 1 85 ? -13.001 75.809 -17.520 1.00 20.36 85 ALA B CA 1
ATOM 1953 C C . ALA B 1 85 ? -12.140 74.809 -16.813 1.00 21.63 85 ALA B C 1
ATOM 1954 O O . ALA B 1 85 ? -10.997 74.525 -17.250 1.00 23.44 85 ALA B O 1
ATOM 1956 N N . SER B 1 86 ? -12.678 74.268 -15.714 1.00 18.96 86 SER B N 1
ATOM 1957 C CA . SER B 1 86 ? -11.857 73.353 -14.955 1.00 19.87 86 SER B CA 1
ATOM 1958 C C . SER B 1 86 ? -12.415 71.976 -14.837 1.00 20.08 86 SER B C 1
ATOM 1959 O O . SER B 1 86 ? -13.592 71.846 -14.512 1.00 21.76 86 SER B O 1
ATOM 1962 N N . LEU B 1 87 ? -11.585 70.962 -15.050 1.00 18.96 87 LEU B N 1
ATOM 1963 C CA . LEU B 1 87 ? -12.049 69.605 -14.703 1.00 20.27 87 LEU B CA 1
ATOM 1964 C C . LEU B 1 87 ? -11.238 69.137 -13.526 1.00 19.10 87 LEU B C 1
ATOM 1965 O O . LEU B 1 87 ? -9.985 68.962 -13.599 1.00 19.46 87 LEU B O 1
ATOM 1970 N N . VAL B 1 88 ? -11.957 68.921 -12.414 1.00 18.85 88 VAL B N 1
ATOM 1971 C CA . VAL B 1 88 ? -11.368 68.600 -11.081 1.00 19.42 88 VAL B CA 1
ATOM 1972 C C . VAL B 1 88 ? -11.784 67.214 -10.736 1.00 20.92 88 VAL B C 1
ATOM 1973 O O . VAL B 1 88 ? -12.953 66.820 -10.946 1.00 23.54 88 VAL B O 1
ATOM 1977 N N . VAL B 1 89 ? -10.845 66.368 -10.256 1.00 20.57 89 VAL B N 1
ATOM 1978 C CA . VAL B 1 89 ? -11.092 64.955 -10.151 1.00 21.52 89 VAL B CA 1
ATOM 1979 C C . VAL B 1 89 ? -10.922 64.553 -8.648 1.00 19.97 89 VAL B C 1
ATOM 1980 O O . VAL B 1 89 ? -9.948 64.921 -7.966 1.00 25.41 89 VAL B O 1
ATOM 1984 N N . GLU B 1 90 ? -11.948 63.903 -8.150 1.00 21.28 90 GLU B N 1
ATOM 1985 C CA . GLU B 1 90 ? -12.031 63.503 -6.730 1.00 21.88 90 GLU B CA 1
ATOM 1986 C C . GLU B 1 90 ? -11.735 61.958 -6.761 1.00 18.19 90 GLU B C 1
ATOM 1987 O O . GLU B 1 90 ? -12.425 61.146 -7.405 1.00 21.68 90 GLU B O 1
ATOM 1993 N N . MET B 1 91 ? -10.654 61.531 -6.064 1.00 20.73 91 MET B N 1
ATOM 1994 C CA . MET B 1 91 ? -10.428 60.115 -5.850 1.00 19.43 91 MET B CA 1
ATOM 1995 C C . MET B 1 91 ? -11.469 59.464 -4.930 1.00 19.51 91 MET B C 1
ATOM 1996 O O . MET B 1 91 ? -11.897 60.099 -3.944 1.00 19.59 91 MET B O 1
ATOM 2001 N N . LYS B 1 92 ? -11.809 58.228 -5.196 1.00 19.06 92 LYS B N 1
ATOM 2002 C CA . LYS B 1 92 ? -12.785 57.465 -4.380 1.00 20.50 92 LYS B CA 1
ATOM 2003 C C . LYS B 1 92 ? -12.164 56.138 -3.937 1.00 19.80 92 LYS B C 1
ATOM 2004 O O . LYS B 1 92 ? -11.140 55.655 -4.574 1.00 19.51 92 LYS B O 1
ATOM 2010 N N . PHE B 1 93 ? -12.813 55.478 -2.966 1.00 17.45 93 PHE B N 1
ATOM 2011 C CA . PHE B 1 93 ? -12.614 54.061 -2.832 1.00 17.45 93 PHE B CA 1
ATOM 2012 C C . PHE B 1 93 ? -13.652 53.214 -3.614 1.00 19.41 93 PHE B C 1
ATOM 2013 O O . PHE B 1 93 ? -13.377 52.088 -4.061 1.00 18.55 93 PHE B O 1
ATOM 2021 N N . ILE B 1 94 ? -14.887 53.734 -3.643 1.00 18.74 94 ILE B N 1
ATOM 2022 C CA . ILE B 1 94 ? -15.973 53.049 -4.387 1.00 19.25 94 ILE B CA 1
ATOM 2023 C C . ILE B 1 94 ? -15.587 52.938 -5.890 1.00 19.01 94 ILE B C 1
ATOM 2024 O O . ILE B 1 94 ? -14.687 53.584 -6.393 1.00 21.53 94 ILE B O 1
ATOM 2029 N N . HIS B 1 95 ? -16.292 52.027 -6.530 1.00 18.41 95 HIS B N 1
ATOM 2030 C CA . HIS B 1 95 ? -16.055 51.801 -8.003 1.00 21.52 95 HIS B CA 1
ATOM 2031 C C . HIS B 1 95 ? -14.628 51.395 -8.315 1.00 19.59 95 HIS B C 1
ATOM 2032 O O . HIS B 1 95 ? -13.993 51.922 -9.219 1.00 23.10 95 HIS B O 1
ATOM 2039 N N . GLY B 1 96 ? -14.101 50.460 -7.507 1.00 20.41 96 GLY B N 1
ATOM 2040 C CA . GLY B 1 96 ? -12.764 49.942 -7.762 1.00 21.25 96 GLY B CA 1
ATOM 2041 C C . GLY B 1 96 ? -11.673 51.006 -7.607 1.00 21.14 96 GLY B C 1
ATOM 2042 O O . GLY B 1 96 ? -10.749 51.147 -8.425 1.00 22.92 96 GLY B O 1
ATOM 2043 N N . ALA B 1 97 ? -11.765 51.834 -6.562 1.00 19.76 97 ALA B N 1
ATOM 2044 C CA . ALA B 1 97 ? -10.901 52.993 -6.371 1.00 20.03 97 ALA B CA 1
ATOM 2045 C C . ALA B 1 97 ? -10.981 53.877 -7.611 1.00 18.47 97 ALA B C 1
ATOM 2046 O O . ALA B 1 97 ? -9.973 54.234 -8.227 1.00 21.73 97 ALA B O 1
ATOM 2048 N N . GLY B 1 98 ? -12.220 54.098 -7.939 1.00 18.77 98 GLY B N 1
ATOM 2049 C CA . GLY B 1 98 ? -12.584 54.994 -9.046 1.00 21.35 98 GLY B CA 1
ATOM 2050 C C . GLY B 1 98 ? -12.356 56.461 -8.806 1.00 20.41 98 GLY B C 1
ATOM 2051 O O . GLY B 1 98 ? -11.737 56.923 -7.846 1.00 20.44 98 GLY B O 1
ATOM 2052 N N . SER B 1 99 ? -12.679 57.263 -9.868 1.00 18.89 99 SER B N 1
ATOM 2053 C CA . SER B 1 99 ? -12.583 58.682 -9.747 1.00 20.00 99 SER B CA 1
ATOM 2054 C C . SER B 1 99 ? -13.730 59.442 -10.358 1.00 20.42 99 SER B C 1
ATOM 2055 O O . SER B 1 99 ? -14.305 58.917 -11.287 1.00 24.77 99 SER B O 1
ATOM 2058 N N . ARG B 1 100 ? -14.066 60.511 -9.663 1.00 20.65 100 ARG B N 1
ATOM 2059 C CA . ARG B 1 100 ? -15.249 61.361 -9.971 1.00 21.00 100 ARG B CA 1
ATOM 2060 C C . ARG B 1 100 ? -14.808 62.692 -10.576 1.00 20.03 100 ARG B C 1
ATOM 2061 O O . ARG B 1 100 ? -14.034 63.420 -9.951 1.00 24.82 100 ARG B O 1
ATOM 2069 N N . GLY B 1 101 ? -15.334 63.043 -11.766 1.00 21.87 101 GLY B N 1
ATOM 2070 C CA . GLY B 1 101 ? -14.910 64.318 -12.400 1.00 19.68 101 GLY B CA 1
ATOM 2071 C C . GLY B 1 101 ? -16.002 65.371 -12.350 1.00 17.17 101 GLY B C 1
ATOM 2072 O O . GLY B 1 101 ? -17.205 65.067 -12.466 1.00 19.91 101 GLY B O 1
ATOM 2073 N N . ARG B 1 102 ? -15.563 66.598 -12.138 1.00 18.33 102 ARG B N 1
ATOM 2074 C CA . ARG B 1 102 ? -16.462 67.746 -11.989 1.00 18.81 102 ARG B CA 1
ATOM 2075 C C . ARG B 1 102 ? -15.976 68.862 -12.837 1.00 20.29 102 ARG B C 1
ATOM 2076 O O . ARG B 1 102 ? -14.777 69.262 -12.765 1.00 19.75 102 ARG B O 1
ATOM 2084 N N . VAL B 1 103 ? -16.877 69.360 -13.710 1.00 19.12 103 VAL B N 1
ATOM 2085 C CA . VAL B 1 103 ? -16.571 70.518 -14.563 1.00 20.65 103 VAL B CA 1
ATOM 2086 C C . VAL B 1 103 ? -17.032 71.755 -13.842 1.00 18.69 103 VAL B C 1
ATOM 2087 O O . VAL B 1 103 ? -18.206 71.880 -13.453 1.00 20.86 103 VAL B O 1
ATOM 2091 N N . GLU B 1 104 ? -16.104 72.678 -13.586 1.00 19.45 104 GLU B N 1
ATOM 2092 C CA . GLU B 1 104 ? -16.307 73.790 -12.706 1.00 19.69 104 GLU B CA 1
ATOM 2093 C C . GLU B 1 104 ? -15.743 75.107 -13.298 1.00 20.15 104 GLU B C 1
ATOM 2094 O O . GLU B 1 104 ? -14.853 75.051 -14.206 1.00 21.04 104 GLU B O 1
ATOM 2100 N N . ASP B 1 105 ? -16.189 76.228 -12.706 1.00 19.82 105 ASP B N 1
ATOM 2101 C CA . ASP B 1 105 ? -15.575 77.579 -13.050 1.00 19.07 105 ASP B CA 1
ATOM 2102 C C . ASP B 1 105 ? -15.517 77.795 -14.612 1.00 19.59 105 ASP B C 1
ATOM 2103 O O . ASP B 1 105 ? -14.476 78.241 -15.153 1.00 23.34 105 ASP B O 1
ATOM 2108 N N . VAL B 1 106 ? -16.614 77.569 -15.314 1.00 22.74 106 VAL B N 1
ATOM 2109 C CA . VAL B 1 106 ? -16.703 77.755 -16.774 1.00 20.65 106 VAL B CA 1
ATOM 2110 C C . VAL B 1 106 ? -17.083 79.220 -17.076 1.00 24.29 106 VAL B C 1
ATOM 2111 O O . VAL B 1 106 ? -18.087 79.697 -16.595 1.00 24.57 106 VAL B O 1
ATOM 2115 N N . VAL B 1 107 ? -16.214 79.913 -17.808 1.00 24.91 107 VAL B N 1
ATOM 2116 C CA . VAL B 1 107 ? -16.479 81.385 -18.014 1.00 23.20 107 VAL B CA 1
ATOM 2117 C C . VAL B 1 107 ? -15.798 81.781 -19.282 1.00 24.44 107 VAL B C 1
ATOM 2118 O O . VAL B 1 107 ? -14.651 81.350 -19.623 1.00 23.27 107 VAL B O 1
ATOM 2122 N N . VAL B 1 108 ? -16.548 82.569 -20.081 1.00 24.03 108 VAL B N 1
ATOM 2123 C CA . VAL B 1 108 ? -16.018 83.133 -21.369 1.00 23.27 108 VAL B CA 1
ATOM 2124 C C . VAL B 1 108 ? -16.181 84.686 -21.259 1.00 26.88 108 VAL B C 1
ATOM 2125 O O . VAL B 1 108 ? -17.173 85.164 -20.730 1.00 25.65 108 VAL B O 1
ATOM 2129 N N . ASP B 1 109 ? -15.140 85.465 -21.646 1.00 27.70 109 ASP B N 1
ATOM 2130 C CA . ASP B 1 109 ? -15.214 86.925 -21.488 1.00 25.45 109 ASP B CA 1
ATOM 2131 C C . ASP B 1 109 ? -16.481 87.444 -22.229 1.00 23.73 109 ASP B C 1
ATOM 2132 O O . ASP B 1 109 ? -16.846 86.905 -23.339 1.00 27.08 109 ASP B O 1
ATOM 2137 N N . THR B 1 110 ? -17.126 88.429 -21.597 1.00 29.61 110 THR B N 1
ATOM 2138 C CA . THR B 1 110 ? -18.455 88.929 -22.051 1.00 30.02 110 THR B CA 1
ATOM 2139 C C . THR B 1 110 ? -18.368 89.336 -23.508 1.00 33.40 110 THR B C 1
ATOM 2140 O O . THR B 1 110 ? -19.271 89.021 -24.287 1.00 33.87 110 THR B O 1
ATOM 2144 N N . GLU B 1 111 ? -17.255 89.956 -23.920 1.00 32.85 111 GLU B N 1
ATOM 2145 C CA . GLU B 1 111 ? -17.094 90.395 -25.350 1.00 38.44 111 GLU B CA 1
ATOM 2146 C C . GLU B 1 111 ? -16.865 89.267 -26.307 1.00 37.85 111 GLU B C 1
ATOM 2147 O O . GLU B 1 111 ? -16.947 89.432 -27.529 1.00 33.82 111 GLU B O 1
ATOM 2153 N N . MET B 1 112 ? -16.521 88.078 -25.780 1.00 30.36 112 MET B N 1
ATOM 2154 C CA . MET B 1 112 ? -16.193 86.982 -26.716 1.00 30.80 112 MET B CA 1
ATOM 2155 C C . MET B 1 112 ? -17.215 85.810 -26.728 1.00 31.18 112 MET B C 1
ATOM 2156 O O . MET B 1 112 ? -16.912 84.730 -27.239 1.00 30.23 112 MET B O 1
ATOM 2161 N N . ARG B 1 113 ? -18.412 86.079 -26.201 1.00 31.96 113 ARG B N 1
ATOM 2162 C CA . ARG B 1 113 ? -19.468 85.059 -26.115 1.00 31.87 113 ARG B CA 1
ATOM 2163 C C . ARG B 1 113 ? -20.149 84.810 -27.457 1.00 34.03 113 ARG B C 1
ATOM 2164 O O . ARG B 1 113 ? -20.123 85.663 -28.343 1.00 35.66 113 ARG B O 1
ATOM 2172 N N . ARG B 1 114 ? -20.698 83.613 -27.616 1.00 30.35 114 ARG B N 1
ATOM 2173 C CA . ARG B 1 114 ? -21.395 83.119 -28.792 1.00 30.96 114 ARG B CA 1
ATOM 2174 C C . ARG B 1 114 ? -20.469 83.062 -30.009 1.00 33.30 114 ARG B C 1
ATOM 2175 O O . ARG B 1 114 ? -20.854 83.380 -31.145 1.00 33.92 114 ARG B O 1
ATOM 2183 N N . GLN B 1 115 ? -19.217 82.673 -29.762 1.00 31.60 115 GLN B N 1
ATOM 2184 C CA . GLN B 1 115 ? -18.274 82.288 -30.783 1.00 32.20 115 GLN B CA 1
ATOM 2185 C C . GLN B 1 115 ? -17.765 80.888 -30.536 1.00 31.19 115 GLN B C 1
ATOM 2186 O O . GLN B 1 115 ? -16.675 80.524 -31.033 1.00 33.63 115 GLN B O 1
ATOM 2192 N N . LYS B 1 116 ? -18.529 80.072 -29.800 1.00 30.98 116 LYS B N 1
ATOM 2193 C CA . LYS B 1 116 ? -18.144 78.633 -29.589 1.00 30.68 116 LYS B CA 1
ATOM 2194 C C . LYS B 1 116 ? -16.998 78.381 -28.592 1.00 25.87 116 LYS B C 1
ATOM 2195 O O . LYS B 1 116 ? -16.573 77.216 -28.510 1.00 27.06 116 LYS B O 1
ATOM 2201 N N . LEU B 1 117 ? -16.475 79.394 -27.899 1.00 28.51 117 LEU B N 1
ATOM 2202 C CA . LEU B 1 117 ? -15.402 79.161 -26.929 1.00 27.65 117 LEU B CA 1
ATOM 2203 C C . LEU B 1 117 ? -15.897 78.267 -25.797 1.00 25.55 117 LEU B C 1
ATOM 2204 O O . LEU B 1 117 ? -15.180 77.326 -25.370 1.00 25.54 117 LEU B O 1
ATOM 2209 N N . GLY B 1 118 ? -17.114 78.533 -25.357 1.00 25.55 118 GLY B N 1
ATOM 2210 C CA . GLY B 1 118 ? -17.672 77.752 -24.186 1.00 24.98 118 GLY B CA 1
ATOM 2211 C C . GLY B 1 118 ? -17.829 76.300 -24.648 1.00 26.15 118 GLY B C 1
ATOM 2212 O O . GLY B 1 118 ? -17.474 75.323 -23.950 1.00 24.51 118 GLY B O 1
ATOM 2213 N N . ALA B 1 119 ? -18.359 76.101 -25.837 1.00 22.85 119 ALA B N 1
ATOM 2214 C CA . ALA B 1 119 ? -18.515 74.794 -26.405 1.00 25.91 119 ALA B CA 1
ATOM 2215 C C . ALA B 1 119 ? -17.227 73.990 -26.579 1.00 24.30 119 ALA B C 1
ATOM 2216 O O . ALA B 1 119 ? -17.193 72.774 -26.328 1.00 23.79 119 ALA B O 1
ATOM 2218 N N . VAL B 1 120 ? -16.184 74.705 -26.982 1.00 23.48 120 VAL B N 1
ATOM 2219 C CA . VAL B 1 120 ? -14.902 74.057 -27.146 1.00 21.07 120 VAL B CA 1
ATOM 2220 C C . VAL B 1 120 ? -14.400 73.598 -25.795 1.00 22.36 120 VAL B C 1
ATOM 2221 O O . VAL B 1 120 ? -13.980 72.467 -25.690 1.00 26.18 120 VAL B O 1
ATOM 2225 N N . LEU B 1 121 ? -14.633 74.420 -24.785 1.00 23.95 121 LEU B N 1
ATOM 2226 C CA . LEU B 1 121 ? -14.145 74.069 -23.444 1.00 22.07 121 LEU B CA 1
ATOM 2227 C C . LEU B 1 121 ? -14.897 72.852 -22.935 1.00 21.50 121 LEU B C 1
ATOM 2228 O O . LEU B 1 121 ? -14.278 71.888 -22.385 1.00 23.47 121 LEU B O 1
ATOM 2233 N N . LEU B 1 122 ? -16.239 72.850 -23.103 1.00 22.62 122 LEU B N 1
ATOM 2234 C CA . LEU B 1 122 ? -17.009 71.672 -22.602 1.00 22.28 122 LEU B CA 1
ATOM 2235 C C . LEU B 1 122 ? -16.705 70.407 -23.347 1.00 22.76 122 LEU B C 1
ATOM 2236 O O . LEU B 1 122 ? -16.498 69.349 -22.684 1.00 22.60 122 LEU B O 1
ATOM 2241 N N . LYS B 1 123 ? -16.591 70.461 -24.681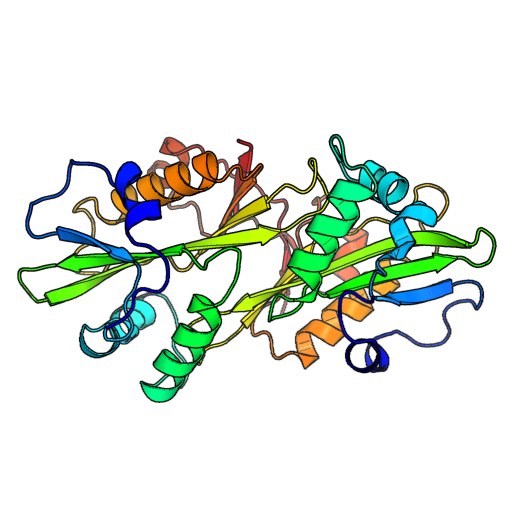 1.00 21.66 123 LYS B N 1
ATOM 2242 C CA . LYS B 1 123 ? -16.226 69.269 -25.475 1.00 24.17 123 LYS B CA 1
ATOM 2243 C C . LYS B 1 123 ? -14.873 68.726 -25.047 1.00 24.40 123 LYS B C 1
ATOM 2244 O O . LYS B 1 123 ? -14.713 67.496 -24.842 1.00 22.33 123 LYS B O 1
ATOM 2250 N N . THR B 1 124 ? -13.904 69.646 -24.855 1.00 22.32 124 THR B N 1
ATOM 2251 C CA . THR B 1 124 ? -12.576 69.287 -24.396 1.00 21.02 124 THR B CA 1
ATOM 2252 C C . THR B 1 124 ? -12.623 68.606 -23.046 1.00 19.09 124 THR B C 1
ATOM 2253 O O . THR B 1 124 ? -12.016 67.525 -22.907 1.00 20.82 124 THR B O 1
ATOM 2257 N N . LEU B 1 125 ? -13.285 69.238 -22.093 1.00 20.93 125 LEU B N 1
ATOM 2258 C CA . LEU B 1 125 ? -13.220 68.601 -20.780 1.00 19.20 125 LEU B CA 1
ATOM 2259 C C . LEU B 1 125 ? -14.056 67.315 -20.620 1.00 18.17 125 LEU B C 1
ATOM 2260 O O . LEU B 1 125 ? -13.641 66.408 -19.892 1.00 20.65 125 LEU B O 1
ATOM 2265 N N . VAL B 1 126 ? -15.172 67.174 -21.347 1.00 19.43 126 VAL B N 1
ATOM 2266 C CA . VAL B 1 126 ? -15.878 65.906 -21.278 1.00 18.80 126 VAL B CA 1
ATOM 2267 C C . VAL B 1 126 ? -15.044 64.777 -21.892 1.00 19.77 126 VAL B C 1
ATOM 2268 O O . VAL B 1 126 ? -14.929 63.666 -21.339 1.00 20.00 126 VAL B O 1
ATOM 2272 N N . SER B 1 127 ? -14.322 65.101 -22.994 1.00 18.96 127 SER B N 1
ATOM 2273 C CA . SER B 1 127 ? -13.466 64.114 -23.665 1.00 21.47 127 SER B CA 1
ATOM 2274 C C . SER B 1 127 ? -12.288 63.750 -22.798 1.00 19.76 127 SER B C 1
ATOM 2275 O O . SER B 1 127 ? -11.992 62.608 -22.651 1.00 19.81 127 SER B O 1
ATOM 2278 N N . LEU B 1 128 ? -11.721 64.732 -22.082 1.00 20.03 128 LEU B N 1
ATOM 2279 C CA . LEU B 1 128 ? -10.554 64.494 -21.197 1.00 18.10 128 LEU B CA 1
ATOM 2280 C C . LEU B 1 128 ? -11.042 63.659 -19.967 1.00 19.22 128 LEU B C 1
ATOM 2281 O O . LEU B 1 128 ? -10.417 62.682 -19.652 1.00 20.67 128 LEU B O 1
ATOM 2286 N N . GLY B 1 129 ? -12.222 63.989 -19.473 1.00 19.41 129 GLY B N 1
ATOM 2287 C CA . GLY B 1 129 ? -12.721 63.246 -18.283 1.00 19.52 129 GLY B CA 1
ATOM 2288 C C . GLY B 1 129 ? -12.910 61.798 -18.658 1.00 20.61 129 GLY B C 1
ATOM 2289 O O . GLY B 1 129 ? -12.556 60.930 -17.913 1.00 22.98 129 GLY B O 1
ATOM 2290 N N . LYS B 1 130 ? -13.422 61.522 -19.869 1.00 21.44 130 LYS B N 1
ATOM 2291 C CA . LYS B 1 130 ? -13.604 60.126 -20.295 1.00 23.72 130 LYS B CA 1
ATOM 2292 C C . LYS B 1 130 ? -12.276 59.405 -20.375 1.00 23.62 130 LYS B C 1
ATOM 2293 O O . LYS B 1 130 ? -12.188 58.256 -19.942 1.00 26.43 130 LYS B O 1
ATOM 2299 N N . SER B 1 131 ? -11.217 60.071 -20.879 1.00 24.81 131 SER B N 1
ATOM 2300 C CA . SER B 1 131 ? -9.861 59.495 -20.925 1.00 24.42 131 SER B CA 1
ATOM 2301 C C . SER B 1 131 ? -9.260 59.194 -19.611 1.00 26.60 131 SER B C 1
ATOM 2302 O O . SER B 1 131 ? -8.416 58.281 -19.468 1.00 27.67 131 SER B O 1
ATOM 2305 N N . LEU B 1 132 ? -9.631 60.005 -18.636 1.00 22.38 132 LEU B N 1
ATOM 2306 C CA . LEU B 1 132 ? -9.074 59.828 -17.278 1.00 24.43 132 LEU B CA 1
ATOM 2307 C C . LEU B 1 132 ? -9.781 58.673 -16.586 1.00 24.95 132 LEU B C 1
ATOM 2308 O O . LEU B 1 132 ? -9.381 58.286 -15.472 1.00 25.45 132 LEU B O 1
ATOM 2313 N N . GLY B 1 133 ? -10.828 58.092 -17.222 1.00 21.95 133 GLY B N 1
ATOM 2314 C CA . GLY B 1 133 ? -11.521 56.955 -16.631 1.00 22.19 133 GLY B CA 1
ATOM 2315 C C . GLY B 1 133 ? -12.496 57.294 -15.518 1.00 21.78 133 GLY B C 1
ATOM 2316 O O . GLY B 1 133 ? -12.875 56.396 -14.743 1.00 23.36 133 GLY B O 1
ATOM 2317 N N . VAL B 1 134 ? -12.955 58.521 -15.486 1.00 20.79 134 VAL B N 1
ATOM 2318 C CA . VAL B 1 134 ? -13.906 58.894 -14.431 1.00 22.49 134 VAL B CA 1
ATOM 2319 C C . VAL B 1 134 ? -15.205 58.084 -14.607 1.00 22.75 134 VAL B C 1
ATOM 2320 O O . VAL B 1 134 ? -15.599 57.844 -15.692 1.00 24.44 134 VAL B O 1
ATOM 2324 N N . TYR B 1 135 ? -15.769 57.549 -13.513 1.00 24.13 135 TYR B N 1
ATOM 2325 C CA . TYR B 1 135 ? -17.005 56.808 -13.669 1.00 22.69 135 TYR B CA 1
ATOM 2326 C C . TYR B 1 135 ? -18.228 57.759 -13.746 1.00 22.96 135 TYR B C 1
ATOM 2327 O O . TYR B 1 135 ? -19.285 57.236 -14.133 1.00 22.79 135 TYR B O 1
ATOM 2336 N N . LYS B 1 136 ? -18.134 59.006 -13.271 1.00 22.28 136 LYS B N 1
ATOM 2337 C CA . LYS B 1 136 ? -19.290 59.936 -13.369 1.00 20.02 136 LYS B CA 1
ATOM 2338 C C . LYS B 1 136 ? -18.708 61.294 -13.514 1.00 22.51 136 LYS B C 1
ATOM 2339 O O . LYS B 1 136 ? -17.812 61.718 -12.670 1.00 24.09 136 LYS B O 1
ATOM 2345 N N . ILE B 1 137 ? -19.293 62.082 -14.443 1.00 20.91 137 ILE B N 1
ATOM 2346 C CA . ILE B 1 137 ? -18.918 63.469 -14.521 1.00 19.88 137 ILE B CA 1
ATOM 2347 C C . ILE B 1 137 ? -20.122 64.396 -14.277 1.00 19.49 137 ILE B C 1
ATOM 2348 O O . ILE B 1 137 ? -21.275 64.032 -14.547 1.00 24.61 137 ILE B O 1
ATOM 2353 N N . SER B 1 138 ? -19.885 65.504 -13.680 1.00 18.20 138 SER B N 1
ATOM 2354 C CA . SER B 1 138 ? -20.959 66.437 -13.482 1.00 16.93 138 SER B CA 1
ATOM 2355 C C . SER B 1 138 ? -20.549 67.849 -13.740 1.00 18.42 138 SER B C 1
ATOM 2356 O O . SER B 1 138 ? -19.366 68.102 -13.868 1.00 19.63 138 SER B O 1
ATOM 2359 N N . LEU B 1 139 ? -21.527 68.752 -13.819 1.00 18.18 139 LEU B N 1
ATOM 2360 C CA . LEU B 1 139 ? -21.310 70.168 -14.137 1.00 19.82 139 LEU B CA 1
ATOM 2361 C C . LEU B 1 139 ? -22.071 70.950 -13.136 1.00 19.59 139 LEU B C 1
ATOM 2362 O O . LEU B 1 139 ? -23.126 70.520 -12.667 1.00 23.14 139 LEU B O 1
ATOM 2367 N N . GLU B 1 140 ? -21.492 72.077 -12.688 1.00 21.02 140 GLU B N 1
ATOM 2368 C CA . GLU B 1 140 ? -22.311 73.012 -11.916 1.00 21.78 140 GLU B CA 1
ATOM 2369 C C . GLU B 1 140 ? -22.451 74.242 -12.747 1.00 24.52 140 GLU B C 1
ATOM 2370 O O . GLU B 1 140 ? -21.478 74.784 -13.253 1.00 27.98 140 GLU B O 1
ATOM 2376 N N . CYS B 1 141 ? -23.679 74.598 -13.009 1.00 21.56 141 CYS B N 1
ATOM 2377 C CA . CYS B 1 141 ? -24.018 75.726 -13.913 1.00 21.39 141 CYS B CA 1
ATOM 2378 C C . CYS B 1 141 ? -25.390 76.184 -13.447 1.00 25.45 141 CYS B C 1
ATOM 2379 O O . CYS B 1 141 ? -25.949 75.663 -12.501 1.00 26.16 141 CYS B O 1
ATOM 2382 N N . VAL B 1 142 ? -26.009 77.088 -14.182 1.00 28.04 142 VAL B N 1
ATOM 2383 C CA . VAL B 1 142 ? -27.321 77.602 -13.852 1.00 29.71 142 VAL B CA 1
ATOM 2384 C C . VAL B 1 142 ? -28.353 77.069 -14.848 1.00 30.82 142 VAL B C 1
ATOM 2385 O O . VAL B 1 142 ? -28.074 76.906 -16.046 1.00 26.94 142 VAL B O 1
ATOM 2389 N N . PRO B 1 143 ? -29.560 76.731 -14.367 1.00 31.60 143 PRO B N 1
ATOM 2390 C CA . PRO B 1 143 ? -30.516 76.048 -15.246 1.00 30.56 143 PRO B CA 1
ATOM 2391 C C . PRO B 1 143 ? -30.948 76.813 -16.500 1.00 25.39 143 PRO B C 1
ATOM 2392 O O . PRO B 1 143 ? -31.307 76.202 -17.515 1.00 30.67 143 PRO B O 1
ATOM 2396 N N . GLU B 1 144 ? -30.904 78.162 -16.424 1.00 31.88 144 GLU B N 1
ATOM 2397 C CA . GLU B 1 144 ? -31.139 79.026 -17.561 1.00 31.98 144 GLU B CA 1
ATOM 2398 C C . GLU B 1 144 ? -30.242 78.693 -18.712 1.00 28.59 144 GLU B C 1
ATOM 2399 O O . GLU B 1 144 ? -30.566 79.016 -19.865 1.00 29.40 144 GLU B O 1
ATOM 2405 N N . LEU B 1 145 ? -29.091 78.054 -18.429 1.00 26.58 145 LEU B N 1
ATOM 2406 C CA . LEU B 1 145 ? -28.167 77.783 -19.517 1.00 23.27 145 LEU B CA 1
ATOM 2407 C C . LEU B 1 145 ? -28.362 76.371 -20.116 1.00 22.66 145 LEU B C 1
ATOM 2408 O O . LEU B 1 145 ? -27.525 75.873 -20.897 1.00 22.06 145 LEU B O 1
ATOM 2413 N N . LEU B 1 146 ? -29.498 75.720 -19.807 1.00 23.60 146 LEU B N 1
ATOM 2414 C CA . LEU B 1 146 ? -29.776 74.432 -20.429 1.00 21.35 146 LEU B CA 1
ATOM 2415 C C . LEU B 1 146 ? -29.538 74.356 -21.966 1.00 22.21 146 LEU B C 1
ATOM 2416 O O . LEU B 1 146 ? -29.015 73.356 -22.436 1.00 22.55 146 LEU B O 1
ATOM 2421 N N . PRO B 1 147 ? -29.862 75.446 -22.714 1.00 24.51 147 PRO B N 1
ATOM 2422 C CA . PRO B 1 147 ? -29.613 75.306 -24.128 1.00 27.88 147 PRO B CA 1
ATOM 2423 C C . PRO B 1 147 ? -28.142 75.207 -24.521 1.00 26.12 147 PRO B C 1
ATOM 2424 O O . PRO B 1 147 ? -27.843 74.691 -25.603 1.00 24.33 147 PRO B O 1
ATOM 2428 N N . PHE B 1 148 ? -27.236 75.641 -23.653 1.00 23.19 148 PHE B N 1
ATOM 2429 C CA . PHE B 1 148 ? -25.812 75.438 -23.813 1.00 22.71 148 PHE B CA 1
ATOM 2430 C C . PHE B 1 148 ? -25.404 74.018 -23.371 1.00 22.57 148 PHE B C 1
ATOM 2431 O O . PHE B 1 148 ? -24.937 73.213 -24.162 1.00 23.75 148 PHE B O 1
ATOM 2439 N N . TYR B 1 149 ? -25.586 73.723 -22.087 1.00 21.83 149 TYR B N 1
ATOM 2440 C CA . TYR B 1 149 ? -24.969 72.460 -21.633 1.00 20.85 149 TYR B CA 1
ATOM 2441 C C . TYR B 1 149 ? -25.604 71.170 -22.107 1.00 20.52 149 TYR B C 1
ATOM 2442 O O . TYR B 1 149 ? -25.019 70.102 -22.013 1.00 21.55 149 TYR B O 1
ATOM 2451 N N . SER B 1 150 ? -26.851 71.266 -22.625 1.00 20.33 150 SER B N 1
ATOM 2452 C CA . SER B 1 150 ? -27.528 70.070 -23.059 1.00 22.58 150 SER B CA 1
ATOM 2453 C C . SER B 1 150 ? -26.842 69.555 -24.267 1.00 25.79 150 SER B C 1
ATOM 2454 O O . SER B 1 150 ? -26.965 68.386 -24.567 1.00 29.22 150 SER B O 1
ATOM 2457 N N . GLN B 1 151 ? -26.079 70.428 -24.933 1.00 26.42 151 GLN B N 1
ATOM 2458 C CA . GLN B 1 151 ? -25.348 69.996 -26.158 1.00 28.83 151 GLN B CA 1
ATOM 2459 C C . GLN B 1 151 ? -24.152 69.029 -25.874 1.00 29.55 151 GLN B C 1
ATOM 2460 O O . GLN B 1 151 ? -23.667 68.329 -26.776 1.00 29.82 151 GLN B O 1
ATOM 2466 N N . PHE B 1 152 ? -23.757 68.874 -24.613 1.00 23.13 152 PHE B N 1
ATOM 2467 C CA . PHE B 1 152 ? -22.634 68.054 -24.181 1.00 21.27 152 PHE B CA 1
ATOM 2468 C C . PHE B 1 152 ? -23.112 67.027 -23.185 1.00 22.28 152 PHE B C 1
ATOM 2469 O O . PHE B 1 152 ? -22.274 66.498 -22.441 1.00 22.81 152 PHE B O 1
ATOM 2477 N N . GLY B 1 153 ? -24.422 66.712 -23.212 1.00 20.99 153 GLY B N 1
ATOM 2478 C CA . GLY B 1 153 ? -24.885 65.465 -22.568 1.00 19.73 153 GLY B CA 1
ATOM 2479 C C . GLY B 1 153 ? -25.428 65.813 -21.183 1.00 19.90 153 GLY B C 1
ATOM 2480 O O . GLY B 1 153 ? -25.915 64.897 -20.440 1.00 20.08 153 GLY B O 1
ATOM 2481 N N . PHE B 1 154 ? -25.344 67.071 -20.824 1.00 20.80 154 PHE B N 1
ATOM 2482 C CA . PHE B 1 154 ? -25.718 67.354 -19.437 1.00 18.26 154 PHE B CA 1
ATOM 2483 C C . PHE B 1 154 ? -27.222 67.695 -19.310 1.00 20.36 154 PHE B C 1
ATOM 2484 O O . PHE B 1 154 ? -27.820 68.358 -20.168 1.00 20.98 154 PHE B O 1
ATOM 2492 N N . GLN B 1 155 ? -27.822 67.305 -18.187 1.00 18.75 155 GLN B N 1
ATOM 2493 C CA . GLN B 1 155 ? -29.180 67.697 -17.838 1.00 20.29 155 GLN B CA 1
ATOM 2494 C C . GLN B 1 155 ? -29.302 68.014 -16.327 1.00 18.66 155 GLN B C 1
ATOM 2495 O O . GLN B 1 155 ? -28.510 67.556 -15.521 1.00 19.51 155 GLN B O 1
ATOM 2501 N N . ASP B 1 156 ? -30.335 68.756 -15.979 1.00 19.83 156 ASP B N 1
ATOM 2502 C CA . ASP B 1 156 ? -30.471 69.314 -14.652 1.00 20.57 156 ASP B CA 1
ATOM 2503 C C . ASP B 1 156 ? -30.702 68.131 -13.674 1.00 17.66 156 ASP B C 1
ATOM 2504 O O . ASP B 1 156 ? -31.404 67.128 -13.995 1.00 20.61 156 ASP B O 1
ATOM 2509 N N . ASP B 1 157 ? -30.092 68.293 -12.478 1.00 18.59 157 ASP B N 1
ATOM 2510 C CA . ASP B 1 157 ? -30.164 67.231 -11.498 1.00 17.48 157 ASP B CA 1
ATOM 2511 C C . ASP B 1 157 ? -30.330 67.922 -10.172 1.00 17.64 157 ASP B C 1
ATOM 2512 O O . ASP B 1 157 ? -29.376 68.541 -9.640 1.00 22.01 157 ASP B O 1
ATOM 2517 N N . CYS B 1 158 ? -31.540 67.780 -9.630 1.00 18.71 158 CYS B N 1
ATOM 2518 C CA . CYS B 1 158 ? -31.815 68.586 -8.436 1.00 20.04 158 CYS B CA 1
ATOM 2519 C C . CYS B 1 158 ? -31.572 67.803 -7.144 1.00 19.74 158 CYS B C 1
ATOM 2520 O O . CYS B 1 158 ? -31.989 68.283 -6.069 1.00 20.34 158 CYS B O 1
ATOM 2523 N N . ASN B 1 159 ? -30.902 66.650 -7.173 1.00 16.02 159 ASN B N 1
ATOM 2524 C CA . ASN B 1 159 ? -30.511 65.882 -5.954 1.00 17.81 159 ASN B CA 1
ATOM 2525 C C . ASN B 1 159 ? -29.187 66.476 -5.469 1.00 18.09 159 ASN B C 1
ATOM 2526 O O . ASN B 1 159 ? -28.124 65.934 -5.569 1.00 18.74 159 ASN B O 1
ATOM 2531 N N . PHE B 1 160 ? -29.347 67.684 -4.884 1.00 16.90 160 PHE B N 1
ATOM 2532 C CA . PHE B 1 160 ? -28.190 68.505 -4.627 1.00 15.67 160 PHE B CA 1
ATOM 2533 C C . PHE B 1 160 ? -28.680 69.536 -3.572 1.00 16.35 160 PHE B C 1
ATOM 2534 O O . PHE B 1 160 ? -29.766 70.106 -3.653 1.00 18.67 160 PHE B O 1
ATOM 2542 N N . MET B 1 161 ? -27.761 69.781 -2.628 1.00 17.69 161 MET B N 1
ATOM 2543 C CA . MET B 1 161 ? -28.071 70.785 -1.570 1.00 18.62 161 MET B CA 1
ATOM 2544 C C . MET B 1 161 ? -26.803 71.578 -1.337 1.00 18.86 161 MET B C 1
ATOM 2545 O O . MET B 1 161 ? -25.695 71.048 -1.424 1.00 18.77 161 MET B O 1
ATOM 2550 N N . THR B 1 162 ? -26.913 72.878 -0.967 1.00 17.92 162 THR B N 1
ATOM 2551 C CA . THR B 1 162 ? -25.750 73.710 -0.848 1.00 16.71 162 THR B CA 1
ATOM 2552 C C . THR B 1 162 ? -25.977 74.709 0.270 1.00 19.97 162 THR B C 1
ATOM 2553 O O . THR B 1 162 ? -27.084 74.907 0.724 1.00 20.73 162 THR B O 1
ATOM 2557 N N . GLN B 1 163 ? -24.852 75.244 0.728 1.00 19.80 163 GLN B N 1
ATOM 2558 C CA . GLN B 1 163 ? -24.907 76.454 1.569 1.00 23.03 163 GLN B CA 1
ATOM 2559 C C . GLN B 1 163 ? -23.648 77.249 1.423 1.00 21.59 163 GLN B C 1
ATOM 2560 O O . GLN B 1 163 ? -22.582 76.742 1.160 1.00 20.14 163 GLN B O 1
ATOM 2566 N N . ARG B 1 164 ? -23.778 78.588 1.543 1.00 23.57 164 ARG B N 1
ATOM 2567 C CA . ARG B 1 164 ? -22.636 79.472 1.497 1.00 21.52 164 ARG B CA 1
ATOM 2568 C C . ARG B 1 164 ? -22.296 79.814 2.933 1.00 20.38 164 ARG B C 1
ATOM 2569 O O . ARG B 1 164 ? -23.203 80.038 3.766 1.00 22.35 164 ARG B O 1
ATOM 2577 N N . PHE B 1 165 ? -21.023 79.764 3.265 1.00 22.39 165 PHE B N 1
ATOM 2578 C CA . PHE B 1 165 ? -20.617 80.089 4.627 1.00 24.59 165 PHE B CA 1
ATOM 2579 C C . PHE B 1 165 ? -20.294 81.557 4.705 1.00 28.83 165 PHE B C 1
ATOM 2580 O O . PHE B 1 165 ? -20.246 82.268 3.657 1.00 28.96 165 PHE B O 1
#

GO terms:
  GO:0004343 glucosamine 6-phosphate N-acetyltransferase activity (F, IDA)

B-factor: mean 30.85, std 12.93, range [15.67, 116.24]

Organism: Caenorhabditis elegans (NCBI:txid6239)

Foldseek 3Di:
DDFLEDQVLLVVLFDDPADPQKDKGGDDLCLVVQCPVVQLVVVDDPPPDDSVNSNVVSVVQSPDPVHWRWIFIARNVRRHTFWIKTWDWAFDPPPPRAIEIEIDSTTGHPVCPPSCPSVRVVSSNLVSCVVVGHPYYYYDDDVVVVVRPVVSPDDDDDPDDDDPD/DFQDDFVLLPVQQDPDDPPQKDKGGDDLCLVVQCPVVQLVVVHDPDPDDSVNSNVVSVVQSPDPVHWRKIFMAGNVRRHTFWIKTWDKDFDPPPVRAIEIEIDSTTGHPVPPPSCPSVSVLSSVVVSCVVVVHPYYYYDDDQVCCVPCVVNVDDDDPPDDDDDD

InterPro domains:
  IPR000182 GNAT domain [PF00583] (54-154)
  IPR000182 GNAT domain [PS51186] (22-165)
  IPR016181 Acyl-CoA N-acyltransferase [SSF55729] (16-157)
  IPR039143 Glucosamine 6-phosphate N-acetyltransferase-like [PTHR13355] (16-161)